Protein AF-A0A3D0C690-F1 (afdb_monomer_lite)

Sequence (344 aa):
MITSDTLILKLSLQSKLLAKSLNLPESFGNDLLATAIYQHFDFNELCESVSEFEYALSFESLSEFQKLKYLLICEIEDQKLIEDLHIEIEYMASRLDSKTVINISKLDLISNLFKLFGLENESRYIIDAEDIKLKWQPYFESLQNYQAVLITDLLINEIPFRLIATKVSFDEYSVNNLMHSLNTNLAQTNDSSAKTNEEKIKIDEHIKWLADSFDCLSNFESDTPDRHPVFYKINNQNHLVYGFPLSPHMSVSDNCKNINIQIIDTEEKQVFILNLGNERLVLEFIFLNKIGDGEKSYSPQNQWIKDTLLSRSDACQFNIVFNNAYYLIIIRPFSHIDFLKNTL

Structure (mmCIF, N/CA/C/O backbone):
data_AF-A0A3D0C690-F1
#
_entry.id   AF-A0A3D0C690-F1
#
loop_
_atom_site.group_PDB
_atom_site.id
_atom_site.type_symbol
_atom_site.label_atom_id
_atom_site.label_alt_id
_atom_site.label_comp_id
_atom_site.label_asym_id
_atom_site.label_entity_id
_atom_site.label_seq_id
_atom_site.pdbx_PDB_ins_code
_atom_site.Cartn_x
_atom_site.Cartn_y
_atom_site.Cartn_z
_atom_site.occupancy
_atom_site.B_iso_or_equiv
_atom_site.auth_seq_id
_atom_site.auth_comp_id
_atom_site.auth_asym_id
_atom_site.auth_atom_id
_atom_site.pdbx_PDB_model_num
ATOM 1 N N . MET A 1 1 ? -1.045 -6.423 -35.326 1.00 64.75 1 MET A N 1
ATOM 2 C CA . MET A 1 1 ? 0.340 -6.924 -35.402 1.00 64.75 1 MET A CA 1
ATOM 3 C C . MET A 1 1 ? 1.218 -5.766 -34.984 1.00 64.75 1 MET A C 1
ATOM 5 O O . MET A 1 1 ? 1.036 -4.689 -35.538 1.00 64.75 1 MET A O 1
ATOM 9 N N . ILE A 1 2 ? 2.025 -5.944 -33.943 1.00 78.06 2 ILE A N 1
ATOM 10 C CA . ILE A 1 2 ? 2.917 -4.899 -33.428 1.00 78.06 2 ILE A CA 1
ATOM 11 C C . ILE A 1 2 ? 4.106 -4.815 -34.388 1.00 78.06 2 ILE A C 1
ATOM 13 O O . ILE A 1 2 ? 4.688 -5.856 -34.679 1.00 78.06 2 ILE A O 1
ATOM 17 N N . THR A 1 3 ? 4.427 -3.624 -34.897 1.00 85.88 3 THR A N 1
ATOM 18 C CA . THR A 1 3 ? 5.562 -3.425 -35.813 1.00 85.88 3 THR A CA 1
ATOM 19 C C . THR A 1 3 ? 6.770 -2.833 -35.091 1.00 85.88 3 THR A C 1
ATOM 21 O O . THR A 1 3 ? 6.617 -2.127 -34.089 1.00 85.88 3 THR A O 1
ATOM 24 N N . SER A 1 4 ? 7.971 -3.061 -35.622 1.00 85.81 4 SER A N 1
ATOM 25 C CA . SER A 1 4 ? 9.214 -2.419 -35.169 1.00 85.81 4 SER A CA 1
ATOM 26 C C . SER A 1 4 ? 9.090 -0.899 -35.124 1.00 85.81 4 SER A C 1
ATOM 28 O O . SER A 1 4 ? 9.447 -0.303 -34.114 1.00 85.81 4 SER A O 1
ATOM 30 N N . ASP A 1 5 ? 8.494 -0.271 -36.142 1.00 89.44 5 ASP A N 1
ATOM 31 C CA . ASP A 1 5 ? 8.261 1.181 -36.162 1.00 89.44 5 ASP A CA 1
ATOM 32 C C . ASP A 1 5 ? 7.442 1.660 -34.949 1.00 89.44 5 ASP A C 1
ATOM 34 O O . ASP A 1 5 ? 7.755 2.685 -34.335 1.00 89.44 5 ASP A O 1
ATOM 38 N N . THR A 1 6 ? 6.400 0.912 -34.566 1.00 90.44 6 THR A N 1
ATOM 39 C CA . THR A 1 6 ? 5.590 1.220 -33.379 1.00 90.44 6 THR A CA 1
ATOM 40 C C . THR A 1 6 ? 6.400 1.058 -32.092 1.00 90.44 6 THR A C 1
ATOM 42 O O . THR A 1 6 ? 6.333 1.921 -31.214 1.00 90.44 6 THR A O 1
ATOM 45 N N . LEU A 1 7 ? 7.204 -0.001 -31.983 1.00 91.12 7 LEU A N 1
ATOM 46 C CA . LEU A 1 7 ? 8.050 -0.248 -30.812 1.00 91.12 7 LEU A CA 1
ATOM 47 C C . LEU A 1 7 ? 9.184 0.783 -30.674 1.00 91.12 7 LEU A C 1
ATOM 49 O O . LEU A 1 7 ? 9.461 1.247 -29.569 1.00 91.12 7 LEU A O 1
ATOM 53 N N . ILE A 1 8 ? 9.790 1.212 -31.782 1.00 93.38 8 ILE A N 1
ATOM 54 C CA . ILE A 1 8 ? 10.805 2.276 -31.810 1.00 93.38 8 ILE A CA 1
ATOM 55 C C . ILE A 1 8 ? 10.184 3.620 -31.406 1.00 93.38 8 ILE A C 1
ATOM 57 O O . ILE A 1 8 ? 10.772 4.373 -30.624 1.00 93.38 8 ILE A O 1
ATOM 61 N N . LEU A 1 9 ? 8.967 3.923 -31.873 1.00 93.69 9 LEU A N 1
ATOM 62 C CA . LEU A 1 9 ? 8.242 5.110 -31.419 1.00 93.69 9 LEU A CA 1
ATOM 63 C C . LEU A 1 9 ? 7.993 5.061 -29.905 1.00 93.69 9 LEU A C 1
ATOM 65 O O . LEU A 1 9 ? 8.218 6.058 -29.216 1.00 93.69 9 LEU A O 1
ATOM 69 N N . LYS A 1 10 ? 7.580 3.903 -29.376 1.00 94.56 10 LYS A N 1
ATOM 70 C CA . LYS A 1 10 ? 7.388 3.694 -27.936 1.00 94.56 10 LYS A CA 1
ATOM 71 C C . LYS A 1 10 ? 8.679 3.929 -27.151 1.00 94.56 10 LYS A C 1
ATOM 73 O O . LYS A 1 10 ? 8.645 4.671 -26.173 1.00 94.56 10 LYS A O 1
ATOM 78 N N . LEU A 1 11 ? 9.818 3.411 -27.616 1.00 95.00 11 LEU A N 1
ATOM 79 C CA . LEU A 1 11 ? 11.133 3.696 -27.029 1.00 95.00 11 LEU A CA 1
ATOM 80 C C . LEU A 1 11 ? 11.451 5.195 -27.002 1.00 95.00 11 LEU A C 1
ATOM 82 O O . LEU A 1 11 ? 11.895 5.719 -25.981 1.00 95.00 11 LEU A O 1
ATOM 86 N N . SER A 1 12 ? 11.184 5.914 -28.096 1.00 94.69 12 SER A N 1
ATOM 87 C CA . SER A 1 12 ? 11.397 7.366 -28.151 1.00 94.69 12 SER A CA 1
ATOM 88 C C . SER A 1 12 ? 10.528 8.122 -27.138 1.00 94.69 12 SER A C 1
ATOM 90 O O . SER A 1 12 ? 10.994 9.066 -26.496 1.00 94.69 12 SER A O 1
ATOM 92 N N . LEU A 1 13 ? 9.273 7.702 -26.953 1.00 95.06 13 LEU A N 1
ATOM 93 C CA . LEU A 1 13 ? 8.366 8.293 -25.966 1.00 95.06 13 LEU A CA 1
ATOM 94 C C . LEU A 1 13 ? 8.794 7.969 -24.529 1.00 95.06 13 LEU A C 1
ATOM 96 O O . LEU A 1 13 ? 8.820 8.871 -23.691 1.00 95.06 13 LEU A O 1
ATOM 100 N N . GLN A 1 14 ? 9.187 6.721 -24.258 1.00 95.75 14 GLN A N 1
ATOM 101 C CA . GLN A 1 14 ? 9.733 6.305 -22.964 1.00 95.75 14 GLN A CA 1
ATOM 102 C C . GLN A 1 14 ? 10.993 7.094 -22.608 1.00 95.75 14 GLN A C 1
ATOM 104 O O . GLN A 1 14 ? 11.113 7.572 -21.485 1.00 95.75 14 GLN A O 1
ATOM 109 N N . SER A 1 15 ? 11.899 7.301 -23.564 1.00 95.44 15 SER A N 1
ATOM 110 C CA . SER A 1 15 ? 13.119 8.089 -23.358 1.00 95.44 15 SER A CA 1
ATOM 111 C C . SER A 1 15 ? 12.799 9.523 -22.924 1.00 95.44 15 SER A C 1
ATOM 113 O O . SER A 1 15 ? 13.317 10.008 -21.914 1.00 95.44 15 SER A O 1
ATOM 115 N N . LYS A 1 16 ? 11.880 10.191 -23.636 1.00 95.12 16 LYS A N 1
ATOM 116 C CA . LYS A 1 16 ? 11.448 11.558 -23.301 1.00 95.12 16 LYS A CA 1
ATOM 117 C C . LYS A 1 16 ? 10.797 11.633 -21.924 1.00 95.12 16 LYS A C 1
ATOM 119 O O . LYS A 1 16 ? 11.071 12.561 -21.164 1.00 95.12 16 LYS A O 1
ATOM 124 N N . LEU A 1 17 ? 9.938 10.665 -21.605 1.00 93.94 17 LEU A N 1
ATOM 125 C CA . LEU A 1 17 ? 9.272 10.598 -20.309 1.00 93.94 17 LEU A CA 1
ATOM 126 C C . LEU A 1 17 ? 10.280 10.351 -19.179 1.00 93.94 17 LEU A C 1
ATOM 128 O O . LEU A 1 17 ? 10.226 11.053 -18.176 1.00 93.94 17 LEU A O 1
ATOM 132 N N . LEU A 1 18 ? 11.243 9.446 -19.372 1.00 94.25 18 LEU A N 1
ATOM 133 C CA . LEU A 1 18 ? 12.303 9.148 -18.406 1.00 94.25 18 LEU A CA 1
ATOM 134 C C . LEU A 1 18 ? 13.153 10.387 -18.110 1.00 94.25 18 LEU A C 1
ATOM 136 O O . LEU A 1 18 ? 13.333 10.736 -16.946 1.00 94.25 18 LEU A O 1
ATOM 140 N N . ALA A 1 19 ? 13.629 11.086 -19.144 1.00 93.00 19 ALA A N 1
ATOM 141 C CA . ALA A 1 19 ? 14.396 12.318 -18.961 1.00 93.00 19 ALA A CA 1
ATOM 142 C C . ALA A 1 19 ? 13.599 13.359 -18.165 1.00 93.00 19 ALA A C 1
ATOM 144 O O . ALA A 1 19 ? 14.115 13.945 -17.216 1.00 93.00 19 ALA A O 1
ATOM 145 N N . LYS A 1 20 ? 12.315 13.538 -18.498 1.00 92.12 20 LYS A N 1
ATOM 146 C CA . LYS A 1 20 ? 11.428 14.465 -17.791 1.00 92.12 20 LYS A CA 1
ATOM 147 C C . LYS A 1 20 ? 11.210 14.069 -16.327 1.00 92.12 20 LYS A C 1
ATOM 149 O O . LYS A 1 20 ? 11.321 14.933 -15.463 1.00 92.12 20 LYS A O 1
ATOM 154 N N . SER A 1 21 ? 10.918 12.799 -16.048 1.00 90.00 21 SER A N 1
ATOM 155 C CA . SER A 1 21 ? 10.710 12.279 -14.688 1.00 90.00 21 SER A CA 1
ATOM 156 C C . SER A 1 21 ? 11.951 12.421 -13.810 1.00 90.00 21 SER A C 1
ATOM 158 O O . SER A 1 21 ? 11.835 12.676 -12.618 1.00 90.00 21 SER A O 1
ATOM 160 N N . LEU A 1 22 ? 13.139 12.311 -14.405 1.00 90.38 22 LEU A N 1
ATOM 161 C CA . LEU A 1 22 ? 14.417 12.498 -13.719 1.00 90.38 22 LEU A CA 1
ATOM 162 C C . LEU A 1 22 ? 14.886 13.960 -13.679 1.00 90.38 22 LEU A C 1
ATOM 164 O O . LEU A 1 22 ? 15.966 14.238 -13.162 1.00 90.38 22 LEU A O 1
ATOM 168 N N . ASN A 1 23 ? 14.101 14.894 -14.227 1.00 89.19 23 ASN A N 1
ATOM 169 C CA . ASN A 1 23 ? 14.456 16.307 -14.366 1.00 89.19 23 ASN A CA 1
ATOM 170 C C . ASN A 1 23 ? 15.793 16.532 -15.111 1.00 89.19 23 ASN A C 1
ATOM 172 O O . ASN A 1 23 ? 16.616 17.368 -14.732 1.00 89.19 23 ASN A O 1
ATOM 176 N N . LEU A 1 24 ? 16.010 15.769 -16.184 1.00 90.00 24 LEU A N 1
ATOM 177 C CA . LEU A 1 24 ? 17.188 15.827 -17.048 1.00 90.00 24 LEU A CA 1
ATOM 178 C C . LEU A 1 24 ? 16.834 16.373 -18.441 1.00 90.00 24 LEU A C 1
ATOM 180 O O . LEU A 1 24 ? 15.691 16.249 -18.890 1.00 90.00 24 LEU A O 1
ATOM 184 N N . PRO A 1 25 ? 17.807 16.940 -19.179 1.00 89.50 25 PRO A N 1
ATOM 185 C CA . PRO A 1 25 ? 17.619 17.256 -20.593 1.00 89.50 25 PRO A CA 1
ATOM 186 C C . PRO A 1 25 ? 17.250 16.006 -21.407 1.00 89.50 25 PRO A C 1
ATOM 188 O O . PRO A 1 25 ? 17.793 14.929 -21.162 1.00 89.50 25 PRO A O 1
ATOM 191 N N . GLU A 1 26 ? 16.395 16.156 -22.427 1.00 85.12 26 GLU A N 1
ATOM 192 C CA . GLU A 1 26 ? 15.904 15.033 -23.253 1.00 85.12 26 GLU A CA 1
ATOM 193 C C . GLU A 1 26 ? 17.031 14.164 -23.838 1.00 85.12 26 GLU A C 1
ATOM 195 O O . GLU A 1 26 ? 16.868 12.956 -23.987 1.00 85.12 26 GLU A O 1
ATOM 200 N N . SER A 1 27 ? 18.203 14.751 -24.105 1.00 83.19 27 SER A N 1
ATOM 201 C CA . SER A 1 27 ? 19.377 14.038 -24.622 1.00 83.19 27 SER A CA 1
ATOM 202 C C . SER A 1 27 ? 19.878 12.911 -23.712 1.00 83.19 27 SER A C 1
ATOM 204 O O . SER A 1 27 ? 20.503 11.980 -24.208 1.00 83.19 27 SER A O 1
ATOM 206 N N . PHE A 1 28 ? 19.619 12.979 -22.402 1.00 89.62 28 PHE A N 1
ATOM 207 C CA . PHE A 1 28 ? 20.015 11.939 -21.447 1.00 89.62 28 PHE A CA 1
ATOM 208 C C . PHE A 1 28 ? 19.059 10.739 -21.447 1.00 89.62 28 PHE A C 1
ATOM 210 O O . PHE A 1 28 ? 19.468 9.639 -21.084 1.00 89.62 28 PHE A O 1
ATOM 217 N N . GLY A 1 29 ? 17.803 10.924 -21.871 1.00 92.19 29 GLY A N 1
ATOM 218 C CA . GLY A 1 29 ? 16.780 9.875 -21.826 1.00 92.19 29 GLY A CA 1
ATOM 219 C C . GLY A 1 29 ? 17.150 8.647 -22.653 1.00 92.19 29 GLY A C 1
ATOM 220 O O . GLY A 1 29 ? 16.991 7.526 -22.182 1.00 92.19 29 GLY A O 1
ATOM 221 N N . ASN A 1 30 ? 17.714 8.854 -23.848 1.00 94.06 30 ASN A N 1
ATOM 222 C CA . ASN A 1 30 ? 18.103 7.771 -24.753 1.00 94.06 30 ASN A CA 1
ATOM 223 C C . ASN A 1 30 ? 19.180 6.867 -24.135 1.00 94.06 30 ASN A C 1
ATOM 225 O O . ASN A 1 30 ? 19.036 5.646 -24.152 1.00 94.06 30 ASN A O 1
ATOM 229 N N . ASP A 1 31 ? 20.233 7.467 -23.575 1.00 92.44 31 ASP A N 1
ATOM 230 C CA . ASP A 1 31 ? 21.358 6.739 -22.973 1.00 92.44 31 ASP A CA 1
ATOM 231 C C . ASP A 1 31 ? 20.928 5.961 -21.722 1.00 92.44 31 ASP A C 1
ATOM 233 O O . ASP A 1 31 ? 21.240 4.779 -21.563 1.00 92.44 31 ASP A O 1
ATOM 237 N N . LEU A 1 32 ? 20.141 6.596 -20.849 1.00 93.88 32 LEU A N 1
ATOM 238 C CA . LEU A 1 32 ? 19.629 5.957 -19.637 1.00 93.88 32 LEU A CA 1
ATOM 239 C C . LEU A 1 32 ? 18.644 4.827 -19.957 1.00 93.88 32 LEU A C 1
ATOM 241 O O . LEU A 1 32 ? 18.722 3.757 -19.353 1.00 93.88 32 LEU A O 1
ATOM 245 N N . LEU A 1 33 ? 17.747 5.030 -20.924 1.00 95.12 33 LEU A N 1
ATOM 246 C CA . LEU A 1 33 ? 16.801 4.006 -21.362 1.00 95.12 33 LEU A CA 1
ATOM 247 C C . LEU A 1 33 ? 17.537 2.793 -21.948 1.00 95.12 33 LEU A C 1
ATOM 249 O O . LEU A 1 33 ? 17.253 1.657 -21.566 1.00 95.12 33 LEU A O 1
ATOM 253 N N . ALA A 1 34 ? 18.511 3.022 -22.831 1.00 94.12 34 ALA A N 1
ATOM 254 C CA . ALA A 1 34 ? 19.291 1.946 -23.428 1.00 94.12 34 ALA A CA 1
ATOM 255 C C . ALA A 1 34 ? 20.102 1.190 -22.378 1.00 94.12 34 ALA A C 1
ATOM 257 O O . ALA A 1 34 ? 19.928 -0.015 -22.234 1.00 94.12 34 ALA A O 1
ATOM 258 N N . THR A 1 35 ? 20.920 1.884 -21.591 1.00 92.88 35 THR A N 1
ATOM 259 C CA . THR A 1 35 ? 21.902 1.224 -20.720 1.00 92.88 35 THR A CA 1
ATOM 260 C C . THR A 1 35 ? 21.310 0.701 -19.412 1.00 92.88 35 THR A C 1
ATOM 262 O O . THR A 1 35 ? 21.709 -0.363 -18.941 1.00 92.88 35 THR A O 1
ATOM 265 N N . ALA A 1 36 ? 20.357 1.414 -18.801 1.00 92.56 36 ALA A N 1
ATOM 266 C CA . ALA A 1 36 ? 19.835 1.062 -17.480 1.00 92.56 36 ALA A CA 1
ATOM 267 C C . ALA A 1 36 ? 18.514 0.283 -17.533 1.00 92.56 36 ALA A C 1
ATOM 269 O O . ALA A 1 36 ? 18.273 -0.552 -16.658 1.00 92.56 36 ALA A O 1
ATOM 270 N N . ILE A 1 37 ? 17.670 0.501 -18.545 1.00 94.31 37 ILE A N 1
ATOM 271 C CA . ILE A 1 37 ? 16.374 -0.188 -18.650 1.00 94.31 37 ILE A CA 1
ATOM 272 C C . ILE A 1 37 ? 16.504 -1.427 -19.538 1.00 94.31 37 ILE A C 1
ATOM 274 O O . ILE A 1 37 ? 16.301 -2.542 -19.056 1.00 94.31 37 ILE A O 1
ATOM 278 N N . TYR A 1 38 ? 16.919 -1.252 -20.794 1.00 93.88 38 TYR A N 1
ATOM 279 C CA . TYR A 1 38 ? 17.008 -2.352 -21.761 1.00 93.88 38 TYR A CA 1
ATOM 280 C C . TYR A 1 38 ? 18.383 -3.026 -21.843 1.00 93.88 38 TYR A C 1
ATOM 282 O O . TYR A 1 38 ? 18.505 -4.051 -22.504 1.00 93.88 38 TYR A O 1
ATOM 290 N N . GLN A 1 39 ? 19.396 -2.495 -21.154 1.00 92.56 39 GLN A N 1
ATOM 291 C CA . GLN A 1 39 ? 20.765 -3.027 -21.076 1.00 92.56 39 GLN A CA 1
ATOM 292 C C . GLN A 1 39 ? 21.481 -3.193 -22.431 1.00 92.56 39 GLN A C 1
ATOM 294 O O . GLN A 1 39 ? 22.175 -4.179 -22.653 1.00 92.56 39 GLN A O 1
ATOM 299 N N . HIS A 1 40 ? 21.322 -2.216 -23.322 1.00 92.62 40 HIS A N 1
ATOM 300 C CA . HIS A 1 40 ? 22.083 -2.085 -24.570 1.00 92.62 40 HIS A CA 1
ATOM 301 C C . HIS A 1 40 ? 23.198 -1.042 -24.408 1.00 92.62 40 HIS A C 1
ATOM 303 O O . HIS A 1 40 ? 23.159 -0.230 -23.479 1.00 92.62 40 HIS A O 1
ATOM 309 N N . PHE A 1 41 ? 24.199 -1.064 -25.289 1.00 90.25 41 PHE A N 1
ATOM 310 C CA . PHE A 1 41 ? 25.324 -0.130 -25.269 1.00 90.25 41 PHE A CA 1
ATOM 311 C C . PHE A 1 41 ? 24.868 1.305 -25.531 1.00 90.25 41 PHE A C 1
ATOM 313 O O . PHE A 1 41 ? 25.276 2.218 -24.814 1.00 90.25 41 PHE A O 1
ATOM 320 N N . ASP A 1 42 ? 24.002 1.498 -26.527 1.00 92.62 42 ASP A N 1
ATOM 321 C CA . ASP A 1 42 ? 23.408 2.790 -26.846 1.00 92.62 42 ASP A CA 1
ATOM 322 C C . ASP A 1 42 ? 21.997 2.657 -27.444 1.00 92.62 42 ASP A C 1
ATOM 324 O O . ASP A 1 42 ? 21.457 1.567 -27.649 1.00 92.62 42 ASP A O 1
ATOM 328 N N . PHE A 1 43 ? 21.357 3.802 -27.685 1.00 93.00 43 PHE A N 1
ATOM 329 C CA . PHE A 1 43 ? 19.984 3.852 -28.184 1.00 93.00 43 PHE A CA 1
ATOM 330 C C . PHE A 1 43 ? 19.839 3.409 -29.647 1.00 93.00 43 PHE A C 1
ATOM 332 O O . PHE A 1 43 ? 18.764 2.950 -30.031 1.00 93.00 43 PHE A O 1
ATOM 339 N N . ASN A 1 44 ? 20.885 3.535 -30.466 1.00 93.31 44 ASN A N 1
ATOM 340 C CA . ASN A 1 44 ? 20.830 3.090 -31.856 1.00 93.31 44 ASN A CA 1
ATOM 341 C C . ASN A 1 44 ? 20.867 1.561 -31.912 1.00 93.31 44 ASN A C 1
ATOM 343 O O . ASN A 1 44 ? 20.007 0.971 -32.560 1.00 93.31 44 ASN A O 1
ATOM 347 N N . GLU A 1 45 ? 21.774 0.931 -31.157 1.00 92.88 45 GLU A N 1
ATOM 348 C CA . GLU A 1 45 ? 21.839 -0.532 -31.015 1.00 92.88 45 GLU A CA 1
ATOM 349 C C . GLU A 1 45 ? 20.519 -1.097 -30.470 1.00 92.88 45 GLU A C 1
ATOM 351 O O . GLU A 1 45 ? 20.014 -2.114 -30.950 1.00 92.88 45 GLU A O 1
ATOM 356 N N . LEU A 1 46 ? 19.907 -0.407 -29.503 1.00 92.81 46 LEU A N 1
ATOM 357 C CA . LEU A 1 46 ? 18.584 -0.767 -29.000 1.00 92.81 46 LEU A CA 1
ATOM 358 C C . LEU A 1 46 ? 17.518 -0.765 -30.112 1.00 92.81 46 LEU A C 1
ATOM 360 O O . LEU A 1 46 ? 16.705 -1.685 -30.188 1.00 92.81 46 LEU A O 1
ATOM 364 N N . CYS A 1 47 ? 17.510 0.248 -30.983 1.00 92.38 47 CYS A N 1
ATOM 365 C CA . CYS A 1 47 ? 16.552 0.332 -32.091 1.00 92.38 47 CYS A CA 1
ATOM 366 C C . CYS A 1 47 ? 16.795 -0.745 -33.163 1.00 92.38 47 CYS A C 1
ATOM 368 O O . CYS A 1 47 ? 15.837 -1.305 -33.703 1.00 92.38 47 CYS A O 1
ATOM 370 N N . GLU A 1 48 ? 18.057 -1.067 -33.452 1.00 90.06 48 GLU A N 1
ATOM 371 C CA . GLU A 1 48 ? 18.424 -2.180 -34.337 1.00 90.06 48 GLU A CA 1
ATOM 372 C C . GLU A 1 48 ? 17.918 -3.512 -33.762 1.00 90.06 48 GLU A C 1
ATOM 374 O O . GLU A 1 48 ? 17.218 -4.259 -34.448 1.00 90.06 48 GLU A O 1
ATOM 379 N N . SER A 1 49 ? 18.134 -3.737 -32.464 1.00 89.06 49 SER A N 1
ATOM 380 C CA . SER A 1 49 ? 17.693 -4.947 -31.758 1.00 89.06 49 SER A CA 1
ATOM 381 C C . SER A 1 49 ? 16.169 -5.104 -31.735 1.00 89.06 49 SER A C 1
ATOM 383 O O . SER A 1 49 ? 15.660 -6.219 -31.804 1.00 89.06 49 SER A O 1
ATOM 385 N N . VAL A 1 50 ? 15.403 -4.006 -31.700 1.00 88.94 50 VAL A N 1
ATOM 386 C CA . VAL A 1 50 ? 13.933 -4.050 -31.840 1.00 88.94 50 VAL A CA 1
ATOM 387 C C . VAL A 1 50 ? 13.500 -4.536 -33.224 1.00 88.94 50 VAL A C 1
ATOM 389 O O . VAL A 1 50 ? 12.502 -5.249 -33.345 1.00 88.94 50 VAL A O 1
ATOM 392 N N . SER A 1 51 ? 14.248 -4.177 -34.265 1.00 83.38 51 SER A N 1
ATOM 393 C CA . SER A 1 51 ? 13.959 -4.623 -35.631 1.00 83.38 51 SER A CA 1
ATOM 394 C C . SER A 1 51 ? 14.180 -6.134 -35.775 1.00 83.38 51 SER A C 1
ATOM 396 O O . SER A 1 51 ? 13.383 -6.828 -36.405 1.00 83.38 51 SER A O 1
ATOM 398 N N . GLU A 1 52 ? 15.215 -6.669 -35.122 1.00 81.31 52 GLU A N 1
ATOM 399 C CA . GLU A 1 52 ? 15.472 -8.113 -35.039 1.00 81.31 52 GLU A CA 1
ATOM 400 C C . GLU A 1 52 ? 14.460 -8.839 -34.136 1.00 81.31 52 GLU A C 1
ATOM 402 O O . GLU A 1 52 ? 14.038 -9.959 -34.433 1.00 81.31 52 GLU A O 1
ATOM 407 N N . PHE A 1 53 ? 14.009 -8.183 -33.065 1.00 80.62 53 PHE A N 1
ATOM 408 C CA . PHE A 1 53 ? 13.012 -8.713 -32.138 1.00 80.62 53 PHE A CA 1
ATOM 409 C C . PHE A 1 53 ? 11.648 -8.947 -32.794 1.00 80.62 53 PHE A C 1
ATOM 411 O O . PHE A 1 53 ? 11.034 -9.986 -32.554 1.00 80.62 53 PHE A O 1
ATOM 418 N N . GLU A 1 54 ? 11.176 -8.032 -33.651 1.00 73.75 54 GLU A N 1
ATOM 419 C CA . GLU A 1 54 ? 9.946 -8.248 -34.432 1.00 73.75 54 GLU A CA 1
ATOM 420 C C . GLU A 1 54 ? 10.051 -9.523 -35.281 1.00 73.75 54 GLU A C 1
ATOM 422 O O . GLU A 1 54 ? 9.116 -10.327 -35.329 1.00 73.75 54 GLU A O 1
ATOM 427 N N . TYR A 1 55 ? 11.210 -9.743 -35.905 1.00 67.62 55 TYR A N 1
ATOM 428 C CA . TYR A 1 55 ? 11.460 -10.951 -36.680 1.00 67.62 55 TYR A CA 1
ATOM 429 C C . TYR A 1 55 ? 11.446 -12.199 -35.782 1.00 67.62 55 TYR A C 1
ATOM 431 O O . TYR A 1 55 ? 10.767 -13.172 -36.101 1.00 67.62 55 TYR A O 1
ATOM 439 N N . ALA A 1 56 ? 12.112 -12.168 -34.624 1.00 66.94 56 ALA A N 1
ATOM 440 C CA . ALA A 1 56 ? 12.176 -13.295 -33.688 1.00 66.94 56 ALA A CA 1
ATOM 441 C C . ALA A 1 56 ? 10.828 -13.643 -33.024 1.00 66.94 56 ALA A C 1
ATOM 443 O O . ALA A 1 56 ? 10.546 -14.821 -32.789 1.00 66.94 56 ALA A O 1
ATOM 444 N N . LEU A 1 57 ? 9.960 -12.652 -32.775 1.00 66.75 57 LEU A N 1
ATOM 445 C CA . LEU A 1 57 ? 8.590 -12.854 -32.276 1.00 66.75 57 LEU A CA 1
ATOM 446 C C . LEU A 1 57 ? 7.777 -13.792 -33.176 1.00 66.75 57 LEU A C 1
ATOM 448 O O . LEU A 1 57 ? 6.925 -14.531 -32.686 1.00 66.75 57 LEU A O 1
ATOM 452 N N . SER A 1 58 ? 8.065 -13.807 -34.480 1.00 62.62 58 SER A N 1
ATOM 453 C CA . SER A 1 58 ? 7.398 -14.698 -35.433 1.00 62.62 58 SER A CA 1
ATOM 454 C C . SER A 1 58 ? 7.838 -16.172 -35.343 1.00 62.62 58 SER A C 1
ATOM 456 O O . SER A 1 58 ? 7.191 -17.029 -35.944 1.00 62.62 58 SER A O 1
ATOM 458 N N . PHE A 1 59 ? 8.884 -16.482 -34.560 1.00 57.81 59 PHE A N 1
ATOM 459 C CA . PHE A 1 59 ? 9.482 -17.820 -34.425 1.00 57.81 59 PHE A CA 1
ATOM 460 C C . PHE A 1 59 ? 9.565 -18.344 -32.976 1.00 57.81 59 PHE A C 1
ATOM 462 O O . PHE A 1 59 ? 10.229 -19.350 -32.737 1.00 57.81 59 PHE A O 1
ATOM 469 N N . GLU A 1 60 ? 8.918 -17.684 -32.006 1.00 60.22 60 GLU A N 1
ATOM 470 C CA . GLU A 1 60 ? 8.903 -18.066 -30.575 1.00 60.22 60 GLU A CA 1
ATOM 471 C C . GLU A 1 60 ? 10.300 -18.183 -29.904 1.00 60.22 60 GLU A C 1
ATOM 473 O O . GLU A 1 60 ? 10.440 -18.784 -28.838 1.00 60.22 60 GLU A O 1
ATOM 478 N N . SER A 1 61 ? 11.352 -17.568 -30.464 1.00 56.16 61 SER A N 1
ATOM 479 C CA . SER A 1 61 ? 12.718 -17.593 -29.906 1.00 56.16 61 SER A CA 1
ATOM 480 C C . SER A 1 61 ? 13.041 -16.325 -29.097 1.00 56.16 61 SER A C 1
ATOM 482 O O . SER A 1 61 ? 13.852 -15.492 -29.496 1.00 56.16 61 SER A O 1
ATOM 484 N N . LEU A 1 62 ? 12.386 -16.148 -27.946 1.00 58.38 62 LEU A N 1
ATOM 485 C CA . LEU A 1 62 ? 12.474 -14.910 -27.146 1.00 58.38 62 LEU A CA 1
ATOM 486 C C . LEU A 1 62 ? 13.605 -14.887 -26.103 1.00 58.38 62 LEU A C 1
ATOM 488 O O . LEU A 1 62 ? 13.826 -13.862 -25.459 1.00 58.38 62 LEU A O 1
ATOM 492 N N . SER A 1 63 ? 14.324 -15.997 -25.908 1.00 58.00 63 SER A N 1
ATOM 493 C CA . SER A 1 63 ? 15.301 -16.134 -24.816 1.00 58.00 63 SER A CA 1
ATOM 494 C C . SER A 1 63 ? 16.509 -15.199 -24.920 1.00 58.00 63 SER A C 1
ATOM 496 O O . SER A 1 63 ? 17.140 -14.940 -23.897 1.00 58.00 63 SER A O 1
ATOM 498 N N . GLU A 1 64 ? 16.826 -14.705 -26.120 1.00 51.69 64 GLU A N 1
ATOM 499 C CA . GLU A 1 64 ? 17.969 -13.815 -26.386 1.00 51.69 64 GLU A CA 1
ATOM 500 C C . GLU A 1 64 ? 17.625 -12.324 -26.201 1.00 51.69 64 GLU A C 1
ATOM 502 O O . GLU A 1 64 ? 18.508 -11.520 -25.923 1.00 51.69 64 GLU A O 1
ATOM 507 N N . PHE A 1 65 ? 16.338 -11.952 -26.211 1.00 63.69 65 PHE A N 1
ATOM 508 C CA . PHE A 1 65 ? 15.869 -10.560 -26.120 1.00 63.69 65 PHE A CA 1
ATOM 509 C C . PHE A 1 65 ? 15.214 -10.250 -24.765 1.00 63.69 65 PHE A C 1
ATOM 511 O O . PHE A 1 65 ? 14.162 -9.609 -24.675 1.00 63.69 65 PHE A O 1
ATOM 518 N N . GLN A 1 66 ? 15.833 -10.733 -23.682 1.00 73.88 66 GLN A N 1
ATOM 519 C CA . GLN A 1 66 ? 15.203 -10.851 -22.359 1.00 73.88 66 GLN A CA 1
ATOM 520 C C . GLN A 1 66 ? 14.639 -9.551 -21.782 1.00 73.88 66 GLN A C 1
ATOM 522 O O . GLN A 1 66 ? 13.735 -9.622 -20.956 1.00 73.88 66 GLN A O 1
ATOM 527 N N . LYS A 1 67 ? 15.166 -8.383 -22.167 1.00 87.31 67 LYS A N 1
ATOM 528 C CA . LYS A 1 67 ? 14.673 -7.082 -21.687 1.00 87.31 67 LYS A CA 1
ATOM 529 C C . LYS A 1 67 ? 13.740 -6.386 -22.677 1.00 87.31 67 LYS A C 1
ATOM 531 O O . LYS A 1 67 ? 12.863 -5.646 -22.242 1.00 87.31 67 LYS A O 1
ATOM 536 N N . LEU A 1 68 ? 13.840 -6.672 -23.980 1.00 89.12 68 LEU A N 1
ATOM 537 C CA . LEU A 1 68 ? 12.923 -6.111 -24.984 1.00 89.12 68 LEU A CA 1
ATOM 538 C C . LEU A 1 68 ? 11.488 -6.604 -24.799 1.00 89.12 68 LEU A C 1
ATOM 540 O O . LEU A 1 68 ? 10.560 -5.888 -25.157 1.00 89.12 68 LEU A O 1
ATOM 544 N N . LYS A 1 69 ? 11.284 -7.770 -24.169 1.00 88.00 69 LYS A N 1
ATOM 545 C CA . LYS A 1 69 ? 9.944 -8.274 -23.831 1.00 88.00 69 LYS A CA 1
ATOM 546 C C . LYS A 1 69 ? 9.082 -7.250 -23.081 1.00 88.00 69 LYS A C 1
ATOM 548 O O . LYS A 1 69 ? 7.879 -7.217 -23.303 1.00 88.00 69 LYS A O 1
ATOM 553 N N . TYR A 1 70 ? 9.667 -6.365 -22.265 1.00 91.81 70 TYR A N 1
ATOM 554 C CA . TYR A 1 70 ? 8.901 -5.344 -21.538 1.00 91.81 70 TYR A CA 1
ATOM 555 C C . TYR A 1 70 ? 8.304 -4.261 -22.445 1.00 91.81 70 TYR A C 1
ATOM 557 O O . TYR A 1 70 ? 7.342 -3.605 -22.051 1.00 91.81 70 TYR A O 1
ATOM 565 N N . LEU A 1 71 ? 8.788 -4.107 -23.684 1.00 91.62 71 LEU A N 1
ATOM 566 C CA . LEU A 1 71 ? 8.128 -3.251 -24.676 1.00 91.62 71 LEU A CA 1
ATOM 567 C C . LEU A 1 71 ? 6.725 -3.741 -25.034 1.00 91.62 71 LEU A C 1
ATOM 569 O O . LEU A 1 71 ? 5.907 -2.940 -25.483 1.00 91.62 71 LEU A O 1
ATOM 573 N N . LEU A 1 72 ? 6.438 -5.026 -24.823 1.00 88.88 72 LEU A N 1
ATOM 574 C CA . LEU A 1 72 ? 5.136 -5.623 -25.102 1.00 88.88 72 LEU A CA 1
ATOM 575 C C . LEU A 1 72 ? 4.101 -5.335 -24.005 1.00 88.88 72 LEU A C 1
ATOM 577 O O . LEU A 1 72 ? 2.915 -5.567 -24.223 1.00 88.88 72 LEU A O 1
ATOM 581 N N . ILE A 1 73 ? 4.507 -4.792 -22.852 1.00 90.50 73 ILE A N 1
ATOM 582 C CA . ILE A 1 73 ? 3.566 -4.374 -21.802 1.00 90.50 73 ILE A CA 1
ATOM 583 C C . ILE A 1 73 ? 2.625 -3.308 -22.368 1.00 90.50 73 ILE A C 1
ATOM 585 O O . ILE A 1 73 ? 3.076 -2.381 -23.041 1.00 90.50 73 ILE A O 1
ATOM 589 N N . CYS A 1 74 ? 1.324 -3.459 -22.117 1.00 88.06 74 CYS A N 1
ATOM 590 C CA . CYS A 1 74 ? 0.230 -2.675 -22.712 1.00 88.06 74 CYS A CA 1
ATOM 591 C C . CYS A 1 74 ? 0.015 -2.869 -24.226 1.00 88.06 74 CYS A C 1
ATOM 593 O O . CYS A 1 74 ? -0.920 -2.291 -24.772 1.00 88.06 74 CYS A O 1
ATOM 595 N N . GLU A 1 75 ? 0.817 -3.699 -24.899 1.00 86.81 75 GLU A N 1
ATOM 596 C CA . GLU A 1 75 ? 0.568 -4.118 -26.287 1.00 86.81 75 GLU A CA 1
ATOM 597 C C . GLU A 1 75 ? -0.084 -5.507 -26.359 1.00 86.81 75 GLU A C 1
ATOM 599 O O . GLU A 1 75 ? -0.811 -5.811 -27.307 1.00 86.81 75 GLU A O 1
ATOM 604 N N . ILE A 1 76 ? 0.182 -6.352 -25.356 1.00 85.25 76 ILE A N 1
ATOM 605 C CA . ILE A 1 76 ? -0.409 -7.680 -25.182 1.00 85.25 76 ILE A CA 1
ATOM 606 C C . ILE A 1 76 ? -0.937 -7.848 -23.754 1.00 85.25 76 ILE A C 1
ATOM 608 O O . ILE A 1 76 ? -0.378 -7.308 -22.799 1.00 85.25 76 ILE A O 1
ATOM 612 N N . GLU A 1 77 ? -2.004 -8.629 -23.603 1.00 84.94 77 GLU A N 1
ATOM 613 C CA . GLU A 1 77 ? -2.537 -9.021 -22.297 1.00 84.94 77 GLU A CA 1
ATOM 614 C C . GLU A 1 77 ? -1.727 -10.206 -21.745 1.00 84.94 77 GLU A C 1
ATOM 616 O O . GLU A 1 77 ? -2.060 -11.367 -21.980 1.00 84.94 77 GLU A O 1
ATOM 621 N N . ASP A 1 78 ? -0.633 -9.916 -21.034 1.00 85.31 78 ASP A N 1
ATOM 622 C CA . ASP A 1 78 ? 0.208 -10.930 -20.385 1.00 85.31 78 ASP A CA 1
ATOM 623 C C . ASP A 1 78 ? 0.517 -10.550 -18.930 1.00 85.31 78 ASP A C 1
ATOM 625 O O . ASP A 1 78 ? 1.425 -9.772 -18.637 1.00 85.31 78 ASP A O 1
ATOM 629 N N . GLN A 1 79 ? -0.233 -11.146 -18.000 1.00 86.50 79 GLN A N 1
ATOM 630 C CA . GLN A 1 79 ? -0.046 -10.914 -16.568 1.00 86.50 79 GLN A CA 1
ATOM 631 C C . GLN A 1 79 ? 1.318 -11.405 -16.067 1.00 86.50 79 GLN A C 1
ATOM 633 O O . GLN A 1 79 ? 1.906 -10.781 -15.187 1.00 86.50 79 GLN A O 1
ATOM 638 N N . LYS A 1 80 ? 1.864 -12.486 -16.643 1.00 87.94 80 LYS A N 1
ATOM 639 C CA . LYS A 1 80 ? 3.171 -13.018 -16.225 1.00 87.94 80 LYS A CA 1
ATOM 640 C C . LYS A 1 80 ? 4.296 -12.070 -16.607 1.00 87.94 80 LYS A C 1
ATOM 642 O O . LYS A 1 80 ? 5.293 -11.989 -15.897 1.00 87.94 80 LYS A O 1
ATOM 647 N N . LEU A 1 81 ? 4.147 -11.354 -17.720 1.00 89.44 81 LEU A N 1
ATOM 648 C CA . LEU A 1 81 ? 5.093 -10.318 -18.121 1.00 89.44 81 LEU A CA 1
ATOM 649 C C . LEU A 1 81 ? 5.097 -9.141 -17.132 1.00 89.44 81 LEU A C 1
ATOM 651 O O . LEU A 1 81 ? 6.166 -8.611 -16.835 1.00 89.44 81 LEU A O 1
ATOM 655 N N . ILE A 1 82 ? 3.930 -8.763 -16.601 1.00 90.25 82 ILE A N 1
ATOM 656 C CA . ILE A 1 82 ? 3.810 -7.732 -15.558 1.00 90.25 82 ILE A CA 1
ATOM 657 C C . ILE A 1 82 ? 4.438 -8.227 -14.247 1.00 90.25 82 ILE A C 1
ATOM 659 O O . ILE A 1 82 ? 5.258 -7.524 -13.661 1.00 90.25 82 ILE A O 1
ATOM 663 N N . GLU A 1 83 ? 4.138 -9.457 -13.823 1.00 89.56 83 GLU A N 1
ATOM 664 C CA . GLU A 1 83 ? 4.757 -10.088 -12.644 1.00 89.56 83 GLU A CA 1
ATOM 665 C C . GLU A 1 83 ? 6.289 -10.175 -12.765 1.00 89.56 83 GLU A C 1
ATOM 667 O O . GLU A 1 83 ? 7.018 -9.926 -11.806 1.00 89.56 83 GLU A O 1
ATOM 672 N N . ASP A 1 84 ? 6.804 -10.488 -13.955 1.00 90.19 84 ASP A N 1
ATOM 673 C CA . ASP A 1 84 ? 8.241 -10.499 -14.228 1.00 90.19 84 ASP A CA 1
ATOM 674 C C . ASP A 1 84 ? 8.843 -9.081 -14.213 1.00 90.19 84 ASP A C 1
ATOM 676 O O . ASP A 1 84 ? 9.943 -8.890 -13.688 1.00 90.19 84 ASP A O 1
ATOM 680 N N . LEU A 1 85 ? 8.117 -8.068 -14.709 1.00 92.94 85 LEU A N 1
ATOM 681 C CA . LEU A 1 85 ? 8.543 -6.669 -14.599 1.00 92.94 85 LEU A CA 1
ATOM 682 C C . LEU A 1 85 ? 8.620 -6.218 -13.138 1.00 92.94 85 LEU A C 1
ATOM 684 O O . LEU A 1 85 ? 9.563 -5.518 -12.791 1.00 92.94 85 LEU A O 1
ATOM 688 N N . HIS A 1 86 ? 7.681 -6.620 -12.282 1.00 91.31 86 HIS A N 1
ATOM 689 C CA . HIS A 1 86 ? 7.703 -6.295 -10.850 1.00 91.31 86 HIS A CA 1
ATOM 690 C C . HIS A 1 86 ? 9.019 -6.720 -10.177 1.00 91.31 86 HIS A C 1
ATOM 692 O O . HIS A 1 86 ? 9.576 -5.984 -9.363 1.00 91.31 86 HIS A O 1
ATOM 698 N N . ILE A 1 87 ? 9.577 -7.865 -10.575 1.00 89.69 87 ILE A N 1
ATOM 699 C CA . ILE A 1 87 ? 10.893 -8.316 -10.104 1.00 89.69 87 ILE A CA 1
ATOM 700 C C . ILE A 1 87 ? 12.011 -7.455 -10.713 1.00 89.69 87 ILE A C 1
ATOM 702 O O . ILE A 1 87 ? 12.942 -7.050 -10.017 1.00 89.69 87 ILE A O 1
ATOM 706 N N . GLU A 1 88 ? 11.936 -7.153 -12.010 1.00 93.12 88 GLU A N 1
ATOM 707 C CA . GLU A 1 88 ? 12.981 -6.401 -12.712 1.00 93.12 88 GLU A CA 1
ATOM 708 C C . GLU A 1 88 ? 13.027 -4.902 -12.362 1.00 93.12 88 GLU A C 1
ATOM 710 O O . GLU A 1 88 ? 14.097 -4.292 -12.451 1.00 93.12 88 GLU A O 1
ATOM 715 N N . ILE A 1 89 ? 11.908 -4.303 -11.945 1.00 94.31 89 ILE A N 1
ATOM 716 C CA . ILE A 1 89 ? 11.772 -2.854 -11.739 1.00 94.31 89 ILE A CA 1
ATOM 717 C C . ILE A 1 89 ? 12.754 -2.330 -10.687 1.00 94.31 89 ILE A C 1
ATOM 719 O O . ILE A 1 89 ? 13.334 -1.258 -10.856 1.00 94.31 89 ILE A O 1
ATOM 723 N N . GLU A 1 90 ? 13.010 -3.107 -9.630 1.00 92.06 90 GLU A N 1
ATOM 724 C CA . GLU A 1 90 ? 13.967 -2.738 -8.587 1.00 92.06 90 GLU A CA 1
ATOM 725 C C . GLU A 1 90 ? 15.403 -2.765 -9.116 1.00 92.06 90 GLU A C 1
ATOM 727 O O . GLU A 1 90 ? 16.192 -1.876 -8.798 1.00 92.06 90 GLU A O 1
ATOM 732 N N . TYR A 1 91 ? 15.736 -3.723 -9.986 1.00 93.19 91 TYR A N 1
ATOM 733 C CA . TYR A 1 91 ? 17.045 -3.768 -10.634 1.00 93.19 91 TYR A CA 1
ATOM 734 C C . TYR A 1 91 ? 17.221 -2.625 -11.642 1.00 93.19 91 TYR A C 1
ATOM 736 O O . TYR A 1 91 ? 18.309 -2.049 -11.720 1.00 93.19 91 TYR A O 1
ATOM 744 N N . MET A 1 92 ? 16.170 -2.258 -12.387 1.00 94.50 92 MET A N 1
ATOM 745 C CA . MET A 1 92 ? 16.169 -1.061 -13.243 1.00 94.50 92 MET A CA 1
ATOM 746 C C . MET A 1 92 ? 16.410 0.201 -12.413 1.00 94.50 92 MET A C 1
ATOM 748 O O . MET A 1 92 ? 17.276 1.005 -12.764 1.00 94.50 92 MET A O 1
ATOM 752 N N . ALA A 1 93 ? 15.703 0.339 -11.287 1.00 92.94 93 ALA A N 1
ATOM 753 C CA . ALA A 1 93 ? 15.873 1.452 -10.364 1.00 92.94 93 ALA A CA 1
ATOM 754 C C . ALA A 1 93 ? 17.306 1.510 -9.818 1.00 92.94 93 ALA A C 1
ATOM 756 O O . ALA A 1 93 ? 17.942 2.551 -9.915 1.00 92.94 93 ALA A O 1
ATOM 757 N N . SER A 1 94 ? 17.874 0.394 -9.348 1.00 91.88 94 SER A N 1
ATOM 758 C CA . SER A 1 94 ? 19.262 0.355 -8.861 1.00 91.88 94 SER A CA 1
ATOM 759 C C . SER A 1 94 ? 20.294 0.717 -9.933 1.00 91.88 94 SER A C 1
ATOM 761 O O . SER A 1 94 ? 21.279 1.394 -9.639 1.00 91.88 94 SER A O 1
ATOM 763 N N . ARG A 1 95 ? 20.092 0.295 -11.189 1.00 93.00 95 ARG A N 1
ATOM 764 C CA . ARG A 1 95 ? 20.987 0.673 -12.295 1.00 93.00 95 ARG A CA 1
ATOM 765 C C . ARG A 1 95 ? 20.904 2.162 -12.603 1.00 93.00 95 ARG A C 1
ATOM 767 O O . ARG A 1 95 ? 21.945 2.771 -12.843 1.00 93.00 95 ARG A O 1
ATOM 774 N N . LEU A 1 96 ? 19.706 2.742 -12.581 1.00 92.75 96 LEU A N 1
ATOM 775 C CA . LEU A 1 96 ? 19.513 4.181 -12.747 1.00 92.75 96 LEU A CA 1
ATOM 776 C C . LEU A 1 96 ? 20.132 4.961 -11.583 1.00 92.75 96 LEU A C 1
ATOM 778 O O . LEU A 1 96 ? 20.941 5.845 -11.829 1.00 92.75 96 LEU A O 1
ATOM 782 N N . ASP A 1 97 ? 19.842 4.585 -10.342 1.00 87.81 97 ASP A N 1
ATOM 783 C CA . ASP A 1 97 ? 20.369 5.227 -9.131 1.00 87.81 97 ASP A CA 1
ATOM 784 C C . ASP A 1 97 ? 21.911 5.207 -9.070 1.00 87.81 97 ASP A C 1
ATOM 786 O O . ASP A 1 97 ? 22.558 6.171 -8.669 1.00 87.81 97 ASP A O 1
ATOM 790 N N . SER A 1 98 ? 22.542 4.150 -9.602 1.00 88.00 98 SER A N 1
ATOM 791 C CA . SER A 1 98 ? 24.006 4.080 -9.739 1.00 88.00 98 SER A CA 1
ATOM 792 C C . SER A 1 98 ? 24.602 5.138 -10.683 1.00 88.00 98 SER A C 1
ATOM 794 O O . SER A 1 98 ? 25.813 5.386 -10.665 1.00 88.00 98 SER A O 1
ATOM 796 N N . LYS A 1 99 ? 23.778 5.780 -11.521 1.00 82.38 99 LYS A N 1
ATOM 797 C CA . LYS A 1 99 ? 24.187 6.905 -12.362 1.00 82.38 99 LYS A CA 1
ATOM 798 C C . LYS A 1 99 ? 24.121 8.166 -11.500 1.00 82.38 99 LYS A C 1
ATOM 800 O O . LYS A 1 99 ? 23.047 8.668 -11.195 1.00 82.38 99 LYS A O 1
ATOM 805 N N . THR A 1 100 ? 25.286 8.725 -11.177 1.00 61.44 100 THR A N 1
ATOM 806 C CA . THR A 1 100 ? 25.516 9.848 -10.238 1.00 61.44 100 THR A CA 1
ATOM 807 C C . THR A 1 100 ? 24.744 11.158 -10.491 1.00 61.44 100 THR A C 1
ATOM 809 O O . THR A 1 100 ? 24.980 12.144 -9.800 1.00 61.44 100 THR A O 1
ATOM 812 N N . VAL A 1 101 ? 23.885 11.220 -11.508 1.00 71.94 101 VAL A N 1
ATOM 813 C CA . VAL A 1 101 ? 23.109 12.403 -11.911 1.00 71.94 101 VAL A CA 1
ATOM 814 C C . VAL A 1 101 ? 21.680 12.365 -11.343 1.00 71.94 101 VAL A C 1
ATOM 816 O O . VAL A 1 101 ? 21.000 13.387 -11.326 1.00 71.94 101 VAL A O 1
ATOM 819 N N . ILE A 1 102 ? 21.218 11.210 -10.860 1.00 75.25 102 ILE A N 1
ATOM 820 C CA . ILE A 1 102 ? 19.840 11.017 -10.407 1.00 75.25 102 ILE A CA 1
ATOM 821 C C . ILE A 1 102 ? 19.752 11.288 -8.899 1.00 75.25 102 ILE A C 1
ATOM 823 O O . ILE A 1 102 ? 20.428 10.646 -8.108 1.00 75.25 102 ILE A O 1
ATOM 827 N N . ASN A 1 103 ? 18.933 12.267 -8.506 1.00 79.81 103 ASN A N 1
ATOM 828 C CA . ASN A 1 103 ? 18.663 12.608 -7.105 1.00 79.81 103 ASN A CA 1
ATOM 829 C C . ASN A 1 103 ? 17.150 12.585 -6.861 1.00 79.81 103 ASN A C 1
ATOM 831 O O . ASN A 1 103 ? 16.504 13.630 -6.774 1.00 79.81 103 ASN A O 1
ATOM 835 N N . ILE A 1 104 ? 16.590 11.381 -6.842 1.00 87.50 104 ILE A N 1
ATOM 836 C CA . ILE A 1 104 ? 15.174 11.103 -6.605 1.00 87.50 104 ILE A CA 1
ATOM 837 C C . ILE A 1 104 ? 15.078 9.920 -5.636 1.00 87.50 104 ILE A C 1
ATOM 839 O O . ILE A 1 104 ? 16.005 9.114 -5.559 1.00 87.50 104 ILE A O 1
ATOM 843 N N . SER A 1 105 ? 13.992 9.830 -4.872 1.00 88.56 105 SER A N 1
ATOM 844 C CA . SER A 1 105 ? 13.781 8.720 -3.942 1.00 88.56 105 SER A CA 1
ATOM 845 C C . SER A 1 105 ? 13.657 7.376 -4.681 1.00 88.56 105 SER A C 1
ATOM 847 O O . SER A 1 105 ? 13.312 7.340 -5.869 1.00 88.56 105 SER A O 1
ATOM 849 N N . LYS A 1 106 ? 13.923 6.249 -4.001 1.00 90.19 106 LYS A N 1
ATOM 850 C CA . LYS A 1 106 ? 13.836 4.928 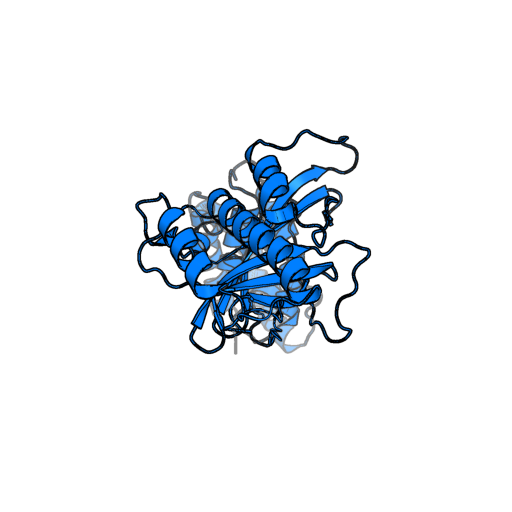-4.648 1.00 90.19 106 LYS A CA 1
ATOM 851 C C . LYS A 1 106 ? 12.386 4.609 -5.016 1.00 90.19 106 LYS A C 1
ATOM 853 O O . LYS A 1 106 ? 12.146 4.013 -6.067 1.00 90.19 106 LYS A O 1
ATOM 858 N N . LEU A 1 107 ? 11.427 5.021 -4.184 1.00 91.81 107 LEU A N 1
ATOM 859 C CA . LEU A 1 107 ? 10.002 4.825 -4.451 1.00 91.81 107 LEU A CA 1
ATOM 860 C C . LEU A 1 107 ? 9.529 5.654 -5.646 1.00 91.81 107 LEU A C 1
ATOM 862 O O . LEU A 1 107 ? 8.893 5.111 -6.547 1.00 91.81 107 LEU A O 1
ATOM 866 N N . ASP A 1 108 ? 9.908 6.927 -5.733 1.00 90.62 108 ASP A N 1
ATOM 867 C CA . ASP A 1 108 ? 9.514 7.766 -6.869 1.00 90.62 108 ASP A CA 1
ATOM 868 C C . ASP A 1 108 ? 10.205 7.321 -8.163 1.00 90.62 108 ASP A C 1
ATOM 870 O O . ASP A 1 108 ? 9.616 7.392 -9.244 1.00 90.62 108 ASP A O 1
ATOM 874 N N . LEU A 1 109 ? 11.437 6.804 -8.083 1.00 92.38 109 LEU A N 1
ATOM 875 C CA . LEU A 1 109 ? 12.108 6.195 -9.231 1.00 92.38 109 LEU A CA 1
ATOM 876 C C . LEU A 1 109 ? 11.327 4.984 -9.754 1.00 92.38 109 LEU A C 1
ATOM 878 O O . LEU A 1 109 ? 11.062 4.900 -10.952 1.00 92.38 109 LEU A O 1
ATOM 882 N N . ILE A 1 110 ? 10.924 4.074 -8.865 1.00 94.00 110 ILE A N 1
ATOM 883 C CA . ILE A 1 110 ? 10.129 2.890 -9.219 1.00 94.00 110 ILE A CA 1
ATOM 884 C C . ILE A 1 110 ? 8.746 3.296 -9.745 1.00 94.00 110 ILE A C 1
ATOM 886 O O . ILE A 1 110 ? 8.319 2.787 -10.781 1.00 94.00 110 ILE A O 1
ATOM 890 N N . SER A 1 111 ? 8.081 4.262 -9.103 1.00 93.38 111 SER A N 1
ATOM 891 C CA . SER A 1 111 ? 6.825 4.851 -9.584 1.00 93.38 111 SER A CA 1
ATOM 892 C C . SER A 1 111 ? 6.968 5.356 -11.020 1.00 93.38 111 SER A C 1
ATOM 894 O O . SER A 1 111 ? 6.182 5.001 -11.902 1.00 93.38 111 SER A O 1
ATOM 896 N N . ASN A 1 112 ? 8.008 6.150 -11.286 1.00 93.06 112 ASN A N 1
ATOM 897 C CA . ASN A 1 112 ? 8.280 6.678 -12.615 1.00 93.06 112 ASN A CA 1
ATOM 898 C C . ASN A 1 112 ? 8.570 5.567 -13.625 1.00 93.06 112 ASN A C 1
ATOM 900 O O . ASN A 1 112 ? 8.060 5.637 -14.740 1.00 93.06 112 ASN A O 1
ATOM 904 N N . LEU A 1 113 ? 9.318 4.529 -13.246 1.00 95.12 113 LEU A N 1
ATOM 905 C CA . LEU A 1 113 ? 9.558 3.375 -14.108 1.00 95.12 113 LEU A CA 1
ATOM 906 C C . LEU A 1 113 ? 8.253 2.659 -14.477 1.00 95.12 113 LEU A C 1
ATOM 908 O O . LEU A 1 113 ? 8.032 2.407 -15.658 1.00 95.12 113 LEU A O 1
ATOM 912 N N . PHE A 1 114 ? 7.345 2.405 -13.530 1.00 95.38 114 PHE A N 1
ATOM 913 C CA . PHE A 1 114 ? 6.031 1.835 -13.851 1.00 95.38 114 PHE A CA 1
ATOM 914 C C . PHE A 1 114 ? 5.229 2.720 -14.821 1.00 95.38 114 PHE A C 1
ATOM 916 O O . PHE A 1 114 ? 4.653 2.205 -15.783 1.00 95.38 114 PHE A O 1
ATOM 923 N N . LYS A 1 115 ? 5.275 4.055 -14.665 1.00 94.06 115 LYS A N 1
ATOM 924 C CA . LYS A 1 115 ? 4.663 4.994 -15.631 1.00 94.06 115 LYS A CA 1
ATOM 925 C C . LYS A 1 115 ? 5.259 4.862 -17.034 1.00 94.06 115 LYS A C 1
ATOM 927 O O . LYS A 1 115 ? 4.514 4.964 -18.005 1.00 94.06 115 LYS A O 1
ATOM 932 N N . LEU A 1 116 ? 6.564 4.594 -17.174 1.00 94.31 116 LEU A N 1
ATOM 933 C CA . LEU A 1 116 ? 7.186 4.360 -18.492 1.00 94.31 116 LEU A CA 1
ATOM 934 C C . LEU A 1 116 ? 6.574 3.163 -19.224 1.00 94.31 116 LEU A C 1
ATOM 936 O O . LEU A 1 116 ? 6.523 3.155 -20.455 1.00 94.31 116 LEU A O 1
ATOM 940 N N . PHE A 1 117 ? 6.117 2.159 -18.480 1.00 94.62 117 PHE A N 1
ATOM 941 C CA . PHE A 1 117 ? 5.466 0.972 -19.029 1.00 94.62 117 PHE A CA 1
ATOM 942 C C . PHE A 1 117 ? 3.938 1.109 -19.117 1.00 94.62 117 PHE A C 1
ATOM 944 O O . PHE A 1 117 ? 3.274 0.180 -19.560 1.00 94.62 117 PHE A O 1
ATOM 951 N N . GLY A 1 118 ? 3.371 2.270 -18.762 1.00 92.56 118 GLY A N 1
ATOM 952 C CA . GLY A 1 118 ? 1.926 2.518 -18.798 1.00 92.56 118 GLY A CA 1
ATOM 953 C C . GLY A 1 118 ? 1.146 1.856 -17.656 1.00 92.56 118 GLY A C 1
ATOM 954 O O . GLY A 1 118 ? -0.075 1.747 -17.738 1.00 92.56 118 GLY A O 1
ATOM 955 N N . LEU A 1 119 ? 1.839 1.423 -16.601 1.00 93.19 119 LEU A N 1
ATOM 956 C CA . LEU A 1 119 ? 1.271 0.746 -15.436 1.00 93.19 119 LEU A CA 1
ATOM 957 C C . LEU A 1 119 ? 0.881 1.776 -14.363 1.00 93.19 119 LEU A C 1
ATOM 959 O O . LEU A 1 119 ? 1.599 2.035 -13.396 1.00 93.19 119 LEU A O 1
ATOM 963 N N . GLU A 1 120 ? -0.245 2.455 -14.600 1.00 90.56 120 GLU A N 1
ATOM 964 C CA . GLU A 1 120 ? -0.709 3.583 -13.779 1.00 90.56 120 GLU A CA 1
ATOM 965 C C . GLU A 1 120 ? -1.033 3.188 -12.332 1.00 90.56 120 GLU A C 1
ATOM 967 O O . GLU A 1 120 ? -0.719 3.951 -11.416 1.00 90.56 120 GLU A O 1
ATOM 972 N N . ASN A 1 121 ? -1.632 2.016 -12.103 1.00 91.62 121 ASN A N 1
ATOM 973 C CA . ASN A 1 121 ? -1.993 1.569 -10.756 1.00 91.62 121 ASN A CA 1
ATOM 974 C C . ASN A 1 121 ? -0.743 1.234 -9.937 1.00 91.62 121 ASN A C 1
ATOM 976 O O . ASN A 1 121 ? -0.580 1.731 -8.821 1.00 91.62 121 ASN A O 1
ATOM 980 N N . GLU A 1 122 ? 0.172 0.475 -10.528 1.00 92.06 122 GLU A N 1
ATOM 981 C CA . GLU A 1 122 ? 1.464 0.084 -9.975 1.00 92.06 122 GLU A CA 1
ATOM 982 C C . GLU A 1 122 ? 2.297 1.324 -9.647 1.00 92.06 122 GLU A C 1
ATOM 984 O O . GLU A 1 122 ? 2.842 1.437 -8.551 1.00 92.06 122 GLU A O 1
ATOM 989 N N . SER A 1 123 ? 2.299 2.325 -10.536 1.00 92.38 123 SER A N 1
ATOM 990 C CA . SER A 1 123 ? 3.003 3.587 -10.288 1.00 92.38 123 SER A CA 1
ATOM 991 C C . SER A 1 123 ? 2.474 4.378 -9.091 1.00 92.38 123 SER A C 1
ATOM 993 O O . SER A 1 123 ? 3.177 5.222 -8.541 1.00 92.38 123 SER A O 1
ATOM 995 N N . ARG A 1 124 ? 1.226 4.135 -8.688 1.00 92.31 124 ARG A N 1
ATOM 996 C CA . ARG A 1 124 ? 0.581 4.772 -7.533 1.00 92.31 124 ARG A CA 1
ATOM 997 C C . ARG A 1 124 ? 0.557 3.856 -6.315 1.00 92.31 124 ARG A C 1
ATOM 999 O O . ARG A 1 124 ? 0.001 4.247 -5.289 1.00 92.31 124 ARG A O 1
ATOM 1006 N N . TYR A 1 125 ? 1.153 2.666 -6.425 1.00 93.56 125 TYR A N 1
ATOM 1007 C CA . TYR A 1 125 ? 1.116 1.614 -5.414 1.00 93.56 125 TYR 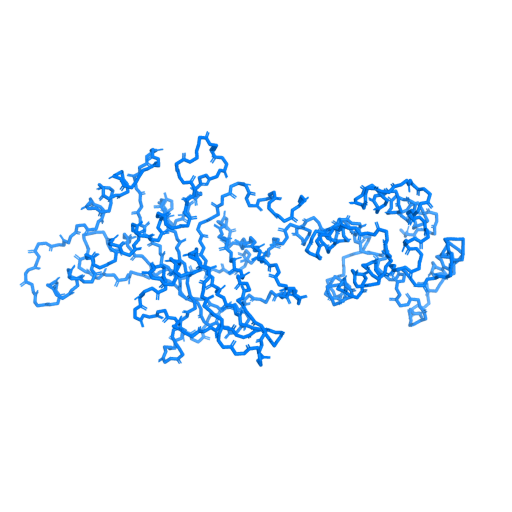A CA 1
ATOM 1008 C C . TYR A 1 125 ? -0.324 1.231 -5.035 1.00 93.56 125 TYR A C 1
ATOM 1010 O O . TYR A 1 125 ? -0.649 0.997 -3.867 1.00 93.56 125 TYR A O 1
ATOM 1018 N N . ILE A 1 126 ? -1.209 1.203 -6.036 1.00 94.44 126 ILE A N 1
ATOM 1019 C CA . ILE A 1 126 ? -2.584 0.727 -5.902 1.00 94.44 126 ILE A CA 1
ATOM 1020 C C . ILE A 1 126 ? -2.572 -0.789 -6.073 1.00 94.44 126 ILE A C 1
ATOM 1022 O O . ILE A 1 126 ? -2.205 -1.301 -7.127 1.00 94.44 126 ILE A O 1
ATOM 1026 N N . ILE A 1 127 ? -2.999 -1.494 -5.032 1.00 94.25 127 ILE A N 1
ATOM 1027 C CA . ILE A 1 127 ? -3.170 -2.941 -5.031 1.00 94.25 127 ILE A CA 1
ATOM 1028 C C . ILE A 1 127 ? -4.643 -3.229 -5.283 1.00 94.25 127 ILE A C 1
ATOM 1030 O O . ILE A 1 127 ? -5.507 -2.901 -4.460 1.00 94.25 127 ILE A O 1
ATOM 1034 N N . ASP A 1 128 ? -4.919 -3.827 -6.436 1.00 91.19 128 ASP A N 1
ATOM 1035 C CA . ASP A 1 128 ? -6.261 -4.260 -6.783 1.00 91.19 128 ASP A CA 1
ATOM 1036 C C . ASP A 1 128 ? -6.580 -5.594 -6.097 1.00 91.19 128 ASP A C 1
ATOM 1038 O O . ASP A 1 128 ? -6.026 -6.640 -6.430 1.00 91.19 128 ASP A O 1
ATOM 1042 N N . ALA A 1 129 ? -7.449 -5.530 -5.091 1.00 90.94 129 ALA A N 1
ATOM 1043 C CA . ALA A 1 129 ? -7.962 -6.669 -4.344 1.00 90.94 129 ALA A CA 1
ATOM 1044 C C . ALA A 1 129 ? -9.504 -6.658 -4.345 1.00 90.94 129 ALA A C 1
ATOM 1046 O O . ALA A 1 129 ? -10.153 -7.051 -3.369 1.00 90.94 129 ALA A O 1
ATOM 1047 N N . GLU A 1 130 ? -10.114 -6.186 -5.440 1.00 88.31 130 GLU A N 1
ATOM 1048 C CA . GLU A 1 130 ? -11.569 -6.069 -5.591 1.00 88.31 130 GLU A CA 1
ATOM 1049 C C . GLU A 1 130 ? -12.316 -7.407 -5.441 1.00 88.31 130 GLU A C 1
ATOM 1051 O O . GLU A 1 130 ? -13.479 -7.450 -5.023 1.00 88.31 130 GLU A O 1
ATOM 1056 N N . ASP A 1 131 ? -11.643 -8.524 -5.720 1.00 88.25 131 ASP A N 1
ATOM 1057 C CA . ASP A 1 131 ? -12.178 -9.875 -5.574 1.00 88.25 131 ASP A CA 1
ATOM 1058 C C . ASP A 1 131 ? -12.226 -10.362 -4.107 1.00 88.25 131 ASP A C 1
ATOM 1060 O O . ASP A 1 131 ? -12.827 -11.410 -3.803 1.00 88.25 131 ASP A O 1
ATOM 1064 N N . ILE A 1 132 ? -11.605 -9.628 -3.178 1.00 88.00 132 ILE A N 1
ATOM 1065 C CA . ILE A 1 132 ? -11.605 -9.931 -1.748 1.00 88.00 132 ILE A CA 1
ATOM 1066 C C . ILE A 1 132 ? -12.858 -9.356 -1.094 1.00 88.00 132 ILE A C 1
ATOM 1068 O O . ILE A 1 132 ? -13.019 -8.156 -0.886 1.00 88.00 132 ILE A O 1
ATOM 1072 N N . LYS A 1 133 ? -13.757 -10.258 -0.690 1.00 85.69 133 LYS A N 1
ATOM 1073 C CA . LYS A 1 133 ? -14.965 -9.910 0.063 1.00 85.69 133 LYS A CA 1
ATOM 1074 C C . LYS A 1 133 ? -14.717 -10.047 1.557 1.00 85.69 133 LYS A C 1
ATOM 1076 O O . LYS A 1 133 ? -14.692 -11.161 2.083 1.00 85.69 133 LYS A O 1
ATOM 1081 N N . LEU A 1 134 ? -14.592 -8.910 2.231 1.00 90.69 134 LEU A N 1
ATOM 1082 C CA . LEU A 1 134 ? -14.478 -8.848 3.683 1.00 90.69 134 LEU A CA 1
ATOM 1083 C C . LEU A 1 134 ? -15.769 -9.327 4.360 1.00 90.69 134 LEU A C 1
ATOM 1085 O O . LEU A 1 134 ? -16.868 -8.849 4.065 1.00 90.69 134 LEU A O 1
ATOM 1089 N N . LYS A 1 135 ? -15.636 -10.286 5.278 1.00 91.06 135 LYS A N 1
ATOM 1090 C CA . LYS A 1 135 ? -16.753 -10.833 6.057 1.00 91.06 135 LYS A CA 1
ATOM 1091 C C . LYS A 1 135 ? -16.782 -10.155 7.417 1.00 91.06 135 LYS A C 1
ATOM 1093 O O . LYS A 1 135 ? -16.157 -10.627 8.364 1.00 91.06 135 LYS A O 1
ATOM 1098 N N . TRP A 1 136 ? -17.491 -9.038 7.484 1.00 93.88 136 TRP A N 1
ATOM 1099 C CA . TRP A 1 136 ? -17.654 -8.261 8.706 1.00 93.88 136 TRP A CA 1
ATOM 1100 C C . TRP A 1 136 ? -18.549 -8.976 9.720 1.00 93.88 136 TRP A C 1
ATOM 1102 O O . TRP A 1 136 ? -19.628 -9.460 9.373 1.00 93.88 136 TRP A O 1
ATOM 1112 N N . GLN A 1 137 ? -18.107 -9.019 10.975 1.00 94.31 137 GLN A N 1
ATOM 1113 C CA . GLN A 1 137 ? -18.821 -9.635 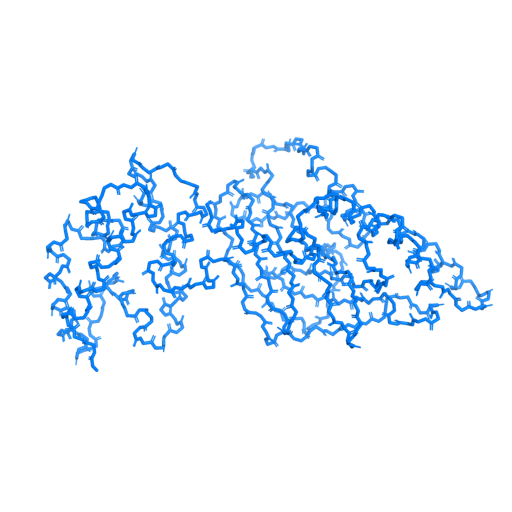12.091 1.00 94.31 137 GLN A CA 1
ATOM 1114 C C . GLN A 1 137 ? -18.941 -8.649 13.258 1.00 94.31 137 GLN A C 1
ATOM 1116 O O . GLN A 1 137 ? -17.997 -7.898 13.493 1.00 94.31 137 GLN A O 1
ATOM 1121 N N . PRO A 1 138 ? -20.063 -8.636 13.998 1.00 94.81 138 PRO A N 1
ATOM 1122 C CA . PRO A 1 138 ? -20.200 -7.839 15.215 1.00 94.81 138 PRO A CA 1
ATOM 1123 C C . PRO A 1 138 ? -19.075 -8.113 16.212 1.00 94.81 138 PRO A C 1
ATOM 1125 O O . PRO A 1 138 ? -18.790 -9.269 16.514 1.00 94.81 138 PRO A O 1
ATOM 1128 N N . TYR A 1 139 ? -18.457 -7.054 16.734 1.00 93.81 139 TYR A N 1
ATOM 1129 C CA . TYR A 1 139 ? -17.420 -7.182 17.761 1.00 93.81 139 TYR A CA 1
ATOM 1130 C C . TYR A 1 139 ? -17.991 -7.199 19.184 1.00 93.81 139 TYR A C 1
ATOM 1132 O O . TYR A 1 139 ? -17.462 -7.881 20.059 1.00 93.81 139 TYR A O 1
ATOM 1140 N N . PHE A 1 140 ? -19.083 -6.465 19.408 1.00 92.94 140 PHE A N 1
ATOM 1141 C CA . PHE A 1 140 ? -19.770 -6.378 20.694 1.00 92.94 140 PHE A CA 1
ATOM 1142 C C . PHE A 1 140 ? -21.206 -6.876 20.550 1.00 92.94 140 PHE A C 1
ATOM 1144 O O . PHE A 1 140 ? -21.931 -6.434 19.655 1.00 92.94 140 PHE A O 1
ATOM 1151 N N . GLU A 1 141 ? -21.633 -7.770 21.439 1.00 89.62 141 GLU A N 1
ATOM 1152 C CA . GLU A 1 141 ? -22.990 -8.324 21.409 1.00 89.62 141 GLU A CA 1
ATOM 1153 C C . GLU A 1 141 ? -24.003 -7.449 22.161 1.00 89.62 141 GLU A C 1
ATOM 1155 O O . GLU A 1 141 ? -25.193 -7.484 21.858 1.00 89.62 141 GLU A O 1
ATOM 1160 N N . SER A 1 142 ? -23.549 -6.655 23.135 1.00 89.69 142 SER A N 1
ATOM 1161 C CA . SER A 1 142 ? -24.401 -5.833 24.008 1.00 89.69 142 SER A CA 1
ATOM 1162 C C . SER A 1 142 ? -24.844 -4.491 23.416 1.00 89.69 142 SER A C 1
ATOM 1164 O O . SER A 1 142 ? -25.596 -3.756 24.063 1.00 89.69 142 SER A O 1
ATOM 1166 N N . LEU A 1 143 ? -24.380 -4.128 22.218 1.00 90.75 143 LEU A N 1
ATOM 1167 C CA . LEU A 1 143 ? -24.749 -2.867 21.572 1.00 90.75 143 LEU A CA 1
ATOM 1168 C C . LEU A 1 143 ? -26.191 -2.907 21.058 1.00 90.75 143 LEU A C 1
ATOM 1170 O O . LEU A 1 143 ? -26.616 -3.888 20.452 1.00 90.75 143 LEU A O 1
ATOM 1174 N N . GLN A 1 144 ? -26.928 -1.801 21.213 1.00 90.31 144 GLN A N 1
ATOM 1175 C CA . GLN A 1 144 ? -28.267 -1.655 20.617 1.00 90.31 144 GLN A CA 1
ATOM 1176 C C . GLN A 1 144 ? -28.217 -1.813 19.093 1.00 90.31 144 GLN A C 1
ATOM 1178 O O . GLN A 1 144 ? -29.096 -2.425 18.488 1.00 90.31 144 GLN A O 1
ATOM 1183 N N . ASN A 1 145 ? -27.163 -1.275 18.477 1.00 90.75 145 ASN A N 1
ATOM 1184 C CA . ASN A 1 145 ? -26.822 -1.525 17.088 1.00 90.75 145 ASN A CA 1
ATOM 1185 C C . ASN A 1 145 ? -25.632 -2.491 17.023 1.00 90.75 145 ASN A C 1
ATOM 1187 O O . ASN A 1 145 ? -24.480 -2.065 17.081 1.00 90.75 145 ASN A O 1
ATOM 1191 N N . TYR A 1 146 ? -25.908 -3.781 16.832 1.00 90.00 146 TYR A N 1
ATOM 1192 C CA . TYR A 1 146 ? -24.886 -4.827 16.693 1.00 90.00 146 TYR A CA 1
ATOM 1193 C C . TYR A 1 146 ? -23.942 -4.620 15.492 1.00 90.00 146 TYR A C 1
ATOM 1195 O O . TYR A 1 146 ? -22.906 -5.269 15.406 1.00 90.00 146 TYR A O 1
ATOM 1203 N N . GLN A 1 147 ? -24.274 -3.722 14.556 1.00 92.19 147 GLN A N 1
ATOM 1204 C CA . GLN A 1 147 ? -23.406 -3.361 13.430 1.00 92.19 147 GLN A CA 1
ATOM 1205 C C . GLN A 1 147 ? -22.557 -2.110 13.686 1.00 92.19 147 GLN A C 1
ATOM 1207 O O . GLN A 1 147 ? -21.879 -1.651 12.777 1.00 92.19 147 GLN A O 1
ATOM 1212 N N . ALA A 1 148 ? -22.602 -1.516 14.884 1.00 94.69 148 ALA A N 1
ATOM 1213 C CA . ALA A 1 148 ? -21.861 -0.285 15.159 1.00 94.69 148 ALA A CA 1
ATOM 1214 C C . ALA A 1 148 ? -20.344 -0.498 15.274 1.00 94.69 148 ALA A C 1
ATOM 1216 O O . ALA A 1 148 ? -19.593 0.415 14.946 1.00 94.69 148 ALA A O 1
ATOM 1217 N N . VAL A 1 149 ? -19.896 -1.681 15.705 1.00 97.00 149 VAL A N 1
ATOM 1218 C CA . VAL A 1 149 ? -18.482 -2.082 15.654 1.00 97.00 149 VAL A CA 1
ATOM 1219 C C . VAL A 1 149 ? -18.401 -3.451 15.019 1.00 97.00 149 VAL A C 1
ATOM 1221 O O . VAL A 1 149 ? -18.962 -4.420 15.536 1.00 97.00 149 VAL A O 1
ATOM 1224 N N . LEU A 1 150 ? -17.700 -3.519 13.898 1.00 97.19 150 LEU A N 1
ATOM 1225 C CA . LEU A 1 150 ? -17.501 -4.736 13.138 1.00 97.19 150 LEU A CA 1
ATOM 1226 C C . LEU A 1 150 ? -16.016 -5.065 13.083 1.00 97.19 150 LEU A C 1
ATOM 1228 O O . LEU A 1 150 ? -15.179 -4.172 12.987 1.00 97.19 150 LEU A O 1
ATOM 1232 N N . ILE A 1 151 ? -15.696 -6.350 13.092 1.00 95.50 151 ILE A N 1
ATOM 1233 C CA . ILE A 1 151 ? -14.353 -6.851 12.838 1.00 95.50 151 ILE A CA 1
ATOM 1234 C C . ILE A 1 151 ? -14.337 -7.763 11.625 1.00 95.50 151 ILE A C 1
ATOM 1236 O O . ILE A 1 151 ? -15.327 -8.418 11.291 1.00 95.50 151 ILE A O 1
ATOM 1240 N N . THR A 1 152 ? -13.195 -7.810 10.963 1.00 94.00 152 THR A N 1
ATOM 1241 C CA . THR A 1 152 ? -12.891 -8.820 9.958 1.00 94.00 152 THR A CA 1
ATOM 1242 C C . THR A 1 152 ? -11.387 -9.020 9.912 1.00 94.00 152 THR A C 1
ATOM 1244 O O . THR A 1 152 ? -10.630 -8.107 10.241 1.00 94.00 152 THR A O 1
ATOM 1247 N N . ASP A 1 153 ? -10.967 -10.205 9.495 1.00 94.06 153 ASP A N 1
ATOM 1248 C CA . ASP A 1 153 ? -9.559 -10.553 9.404 1.00 94.06 153 ASP A CA 1
ATOM 1249 C C . ASP A 1 153 ? -9.186 -10.829 7.937 1.00 94.06 153 ASP A C 1
ATOM 1251 O O . ASP A 1 153 ? -9.989 -11.365 7.164 1.00 94.06 153 ASP A O 1
ATOM 1255 N N . LEU A 1 154 ? -7.965 -10.470 7.547 1.00 93.00 154 LEU A N 1
ATOM 1256 C CA . LEU A 1 154 ? -7.408 -10.709 6.211 1.00 93.00 154 LEU A CA 1
ATOM 1257 C C . LEU A 1 154 ? -5.912 -11.019 6.304 1.00 93.00 154 LEU A C 1
ATOM 1259 O O . LEU A 1 154 ? -5.285 -10.726 7.319 1.00 93.00 154 LEU A O 1
ATOM 1263 N N . LEU A 1 155 ? -5.339 -11.615 5.258 1.00 93.69 155 LEU A N 1
ATOM 1264 C CA . LEU A 1 155 ? -3.900 -11.864 5.185 1.00 93.69 155 LEU A CA 1
ATOM 1265 C C . LEU A 1 155 ? -3.245 -10.833 4.256 1.00 93.69 155 LEU A C 1
ATOM 1267 O O . LEU A 1 155 ? -3.773 -10.551 3.179 1.00 93.69 155 LEU A O 1
ATOM 1271 N N . ILE A 1 156 ? -2.107 -10.277 4.670 1.00 93.94 156 ILE A N 1
ATOM 1272 C CA . ILE A 1 156 ? -1.220 -9.489 3.804 1.00 93.94 156 ILE A CA 1
ATOM 1273 C C . ILE A 1 156 ? 0.174 -10.080 3.914 1.00 93.94 156 ILE A C 1
ATOM 1275 O O . ILE A 1 156 ? 0.740 -10.090 5.006 1.00 93.94 156 ILE A O 1
ATOM 1279 N N . ASN A 1 157 ? 0.731 -10.565 2.807 1.00 92.69 157 ASN A N 1
ATOM 1280 C CA . ASN A 1 157 ? 2.004 -11.288 2.789 1.00 92.69 157 ASN A CA 1
ATOM 1281 C C . ASN A 1 157 ? 2.060 -12.401 3.855 1.00 92.69 157 ASN A C 1
ATOM 1283 O O . ASN A 1 157 ? 3.042 -12.517 4.585 1.00 92.69 157 ASN A O 1
ATOM 1287 N N . GLU A 1 158 ? 0.979 -13.184 3.973 1.00 91.56 158 GLU A N 1
ATOM 1288 C CA . GLU A 1 158 ? 0.801 -14.256 4.975 1.00 91.56 158 GLU A CA 1
ATOM 1289 C C . GLU A 1 158 ? 0.756 -13.784 6.441 1.00 91.56 158 GLU A C 1
ATOM 1291 O O . GLU A 1 158 ? 0.682 -14.593 7.367 1.00 91.56 158 GLU A O 1
ATOM 1296 N N . ILE A 1 159 ? 0.752 -12.472 6.679 1.00 92.25 159 ILE A N 1
ATOM 1297 C CA . ILE A 1 159 ? 0.597 -11.899 8.013 1.00 92.25 159 ILE A CA 1
ATOM 1298 C C . ILE A 1 159 ? -0.889 -11.675 8.275 1.00 92.25 159 ILE A C 1
ATOM 1300 O O . ILE A 1 159 ? -1.551 -11.008 7.476 1.00 92.25 159 ILE A O 1
ATOM 1304 N N . PRO A 1 160 ? -1.436 -12.178 9.392 1.00 93.94 160 PRO A N 1
ATOM 1305 C CA . PRO A 1 160 ? -2.816 -11.914 9.746 1.00 93.94 160 PRO A CA 1
ATOM 1306 C C . PRO A 1 160 ? -3.017 -10.483 10.230 1.00 93.94 160 PRO A C 1
ATOM 1308 O O . PRO A 1 160 ? -2.352 -10.029 11.156 1.00 93.94 160 PRO A O 1
ATOM 1311 N N . PHE A 1 161 ? -3.971 -9.789 9.621 1.00 94.44 161 PHE A N 1
ATOM 1312 C CA . PHE A 1 161 ? -4.430 -8.463 10.009 1.00 94.44 161 PHE A CA 1
ATOM 1313 C C . PHE A 1 161 ? -5.856 -8.536 10.523 1.00 94.44 161 PHE A C 1
ATOM 1315 O O . PHE A 1 161 ? -6.693 -9.230 9.946 1.00 94.44 161 PHE A O 1
ATOM 1322 N N . ARG A 1 162 ? -6.139 -7.743 11.555 1.00 95.12 162 ARG A N 1
ATOM 1323 C CA . ARG A 1 162 ? -7.499 -7.439 11.987 1.00 95.12 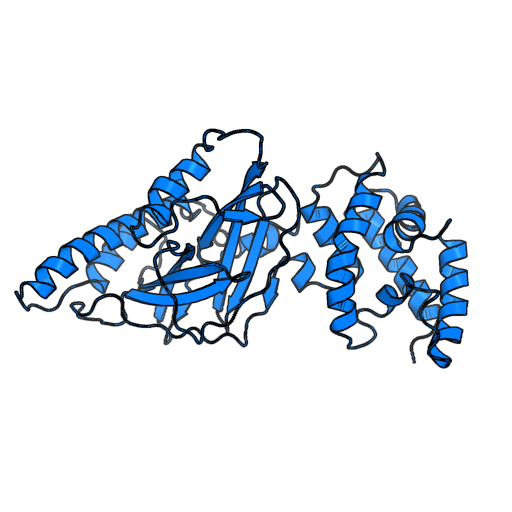162 ARG A CA 1
ATOM 1324 C C . ARG A 1 162 ? -7.858 -6.031 11.568 1.00 95.12 162 ARG A C 1
ATOM 1326 O O . ARG A 1 162 ? -7.128 -5.090 11.868 1.00 95.12 162 ARG A O 1
ATOM 1333 N N . LEU A 1 163 ? -9.001 -5.897 10.910 1.00 96.06 163 LEU A N 1
ATOM 1334 C CA . LEU A 1 163 ? -9.652 -4.621 10.670 1.00 96.06 163 LEU A CA 1
ATOM 1335 C C . LEU A 1 163 ? -10.798 -4.448 11.661 1.00 96.06 163 LEU A C 1
ATOM 1337 O O . LEU A 1 163 ? -11.581 -5.373 11.883 1.00 96.06 163 LEU A O 1
ATOM 1341 N N . ILE A 1 164 ? -10.926 -3.244 12.202 1.00 97.25 164 ILE A N 1
ATOM 1342 C CA . ILE A 1 164 ? -12.041 -2.827 13.044 1.00 97.25 164 ILE A CA 1
ATOM 1343 C C . ILE A 1 164 ? -12.724 -1.655 12.352 1.00 97.25 164 ILE A C 1
ATOM 1345 O O . ILE A 1 164 ? -12.102 -0.622 12.109 1.00 97.25 164 ILE A O 1
ATOM 1349 N N . ALA A 1 165 ? -14.000 -1.832 12.029 1.00 97.69 165 ALA A N 1
ATOM 1350 C CA . ALA A 1 165 ? -14.858 -0.818 11.448 1.00 97.69 165 ALA A CA 1
ATOM 1351 C C . ALA A 1 165 ? -15.813 -0.282 12.510 1.00 97.69 165 ALA A C 1
ATOM 1353 O O . ALA A 1 165 ? -16.661 -1.022 13.012 1.00 97.69 165 ALA A O 1
ATOM 1354 N N . THR A 1 166 ? -15.723 1.009 12.808 1.00 97.50 166 THR A N 1
ATOM 1355 C CA . THR A 1 166 ? -16.604 1.666 13.774 1.00 97.50 166 THR A CA 1
ATOM 1356 C C . THR A 1 166 ? -17.499 2.662 13.067 1.00 97.50 166 THR A C 1
ATOM 1358 O O . THR A 1 166 ? -17.029 3.553 12.357 1.00 97.50 166 THR A O 1
ATOM 1361 N N . LYS A 1 167 ? -18.807 2.501 13.254 1.00 96.25 167 LYS A N 1
ATOM 1362 C CA . LYS A 1 167 ? -19.826 3.348 12.653 1.00 96.25 167 LYS A CA 1
ATOM 1363 C C . LYS A 1 167 ? -19.710 4.770 13.179 1.00 96.25 167 LYS A C 1
ATOM 1365 O O . LYS A 1 167 ? -19.719 5.009 14.389 1.00 96.25 167 LYS A O 1
ATOM 1370 N N . VAL A 1 168 ? -19.704 5.716 12.251 1.00 92.88 168 VAL A N 1
ATOM 1371 C CA . VAL A 1 168 ? -19.650 7.142 12.551 1.00 92.88 168 VAL A CA 1
ATOM 1372 C C . VAL A 1 168 ? -20.710 7.907 11.774 1.00 92.88 168 VAL A C 1
ATOM 1374 O O . VAL A 1 168 ? -21.126 7.532 10.680 1.00 92.88 168 VAL A O 1
ATOM 1377 N N . SER A 1 169 ? -21.147 8.993 12.389 1.00 87.25 169 SER A N 1
ATOM 1378 C CA . SER A 1 169 ? -22.192 9.891 11.919 1.00 87.25 169 SER A CA 1
ATOM 1379 C C . SER A 1 169 ? -21.799 11.307 12.334 1.00 87.25 169 SER A C 1
ATOM 1381 O O . SER A 1 169 ? -22.149 11.744 13.432 1.00 87.25 169 SER A O 1
ATOM 1383 N N . PHE A 1 170 ? -21.004 11.978 11.505 1.00 81.19 170 PHE A N 1
ATOM 1384 C CA . PHE A 1 170 ? -20.672 13.394 11.638 1.00 81.19 170 PHE A CA 1
ATOM 1385 C C . PHE A 1 170 ? -20.271 13.959 10.272 1.00 81.19 170 PHE A C 1
ATOM 1387 O O . PHE A 1 170 ? -19.695 13.242 9.453 1.00 81.19 170 PHE A O 1
ATOM 1394 N N . ASP A 1 171 ? -20.575 15.237 10.055 1.00 72.44 171 ASP A N 1
ATOM 1395 C CA . ASP A 1 171 ? -20.280 15.937 8.798 1.00 72.44 171 ASP A CA 1
ATOM 1396 C C . ASP A 1 171 ? -19.004 16.791 8.898 1.00 72.44 171 ASP A C 1
ATOM 1398 O O . ASP A 1 171 ? -18.315 17.007 7.905 1.00 72.44 171 ASP A O 1
ATOM 1402 N N . GLU A 1 172 ? -18.656 17.240 10.108 1.00 75.12 172 GLU A N 1
ATOM 1403 C CA . GLU A 1 172 ? -17.457 18.036 10.385 1.00 75.12 172 GLU A CA 1
ATOM 1404 C C . GLU A 1 172 ? -16.425 17.210 11.159 1.00 75.12 172 GLU A C 1
ATOM 1406 O O . GLU A 1 172 ? -16.724 16.666 12.229 1.00 75.12 172 GLU A O 1
ATOM 1411 N N . TYR A 1 173 ? -15.195 17.145 10.645 1.00 75.06 173 TYR A N 1
ATOM 1412 C CA . TYR A 1 173 ? -14.116 16.382 11.264 1.00 75.06 173 TYR A CA 1
ATOM 1413 C C . TYR A 1 173 ? -13.572 17.092 12.508 1.00 75.06 173 TYR A C 1
ATOM 1415 O O . TYR A 1 173 ? -12.837 18.070 12.422 1.00 75.06 173 TYR A O 1
ATOM 1423 N N . SER A 1 174 ? -13.910 16.571 13.685 1.00 78.00 174 SER A N 1
ATOM 1424 C CA . SER A 1 174 ? -13.268 16.940 14.946 1.00 78.00 174 SER A CA 1
ATOM 1425 C C . SER A 1 174 ? -13.337 15.777 15.930 1.00 78.00 174 SER A C 1
ATOM 1427 O O . SER A 1 174 ? -14.268 14.968 15.880 1.00 78.00 174 SER A O 1
ATOM 1429 N N . VAL A 1 175 ? -12.390 15.717 16.871 1.00 80.25 175 VAL A N 1
ATOM 1430 C CA . VAL A 1 175 ? -12.412 14.715 17.951 1.00 80.25 175 VAL A CA 1
ATOM 1431 C C . VAL A 1 175 ? -13.701 14.824 18.772 1.00 80.25 175 VAL A C 1
ATOM 1433 O O . VAL A 1 175 ? -14.292 13.811 19.129 1.00 80.25 175 VAL A O 1
ATOM 1436 N N . ASN A 1 176 ? -14.214 16.036 19.005 1.00 83.69 176 ASN A N 1
ATOM 1437 C CA . ASN A 1 176 ? -15.471 16.233 19.734 1.00 83.69 176 ASN A CA 1
ATOM 1438 C C . ASN A 1 176 ? -16.677 15.639 18.992 1.00 83.69 176 ASN A C 1
ATOM 1440 O O . ASN A 1 176 ? -17.502 14.959 19.606 1.00 83.69 176 ASN A O 1
ATOM 1444 N N . ASN A 1 177 ? -16.767 15.857 17.676 1.00 85.25 177 ASN A N 1
ATOM 1445 C CA . ASN A 1 177 ? -17.841 15.295 16.856 1.00 85.25 177 ASN A CA 1
ATOM 1446 C C . ASN A 1 177 ? -17.731 13.773 16.767 1.00 85.25 177 ASN A C 1
ATOM 1448 O O . ASN A 1 177 ? -18.748 13.085 16.873 1.00 85.25 177 ASN A O 1
ATOM 1452 N N . LEU A 1 178 ? -16.508 13.244 16.655 1.00 87.44 178 LEU A N 1
ATOM 1453 C CA . LEU A 1 178 ? -16.249 11.811 16.742 1.00 87.44 178 LEU A CA 1
ATOM 1454 C C . LEU A 1 178 ? -16.756 11.262 18.080 1.00 87.44 178 LEU A C 1
ATOM 1456 O O . LEU A 1 178 ? -17.597 10.370 18.082 1.00 87.44 178 LEU A O 1
ATOM 1460 N N . MET A 1 179 ? -16.333 11.830 19.210 1.00 87.94 179 MET A N 1
ATOM 1461 C CA . MET A 1 179 ? -16.740 11.374 20.544 1.00 87.94 179 MET A CA 1
ATOM 1462 C C . MET A 1 179 ? -18.257 11.425 20.746 1.00 87.94 179 MET A C 1
ATOM 1464 O O . MET A 1 179 ? -18.844 10.474 21.263 1.00 87.94 179 MET A O 1
ATOM 1468 N N . HIS A 1 180 ? -18.922 12.493 20.297 1.00 88.62 180 HIS A N 1
ATOM 1469 C CA . HIS A 1 180 ? -20.383 12.578 20.323 1.00 88.62 180 HIS A CA 1
ATOM 1470 C C . HIS A 1 180 ? -21.032 11.462 19.485 1.00 88.62 180 HIS A C 1
ATOM 1472 O O . HIS A 1 180 ? -21.985 10.808 19.923 1.00 88.62 180 HIS A O 1
ATOM 1478 N N . SER A 1 181 ? -20.494 11.215 18.290 1.00 90.56 181 SER A N 1
ATOM 1479 C CA . SER A 1 181 ? -20.951 10.153 17.397 1.00 90.56 181 SER A CA 1
ATOM 1480 C C . SER A 1 181 ? -20.796 8.765 18.022 1.00 90.56 181 SER A C 1
ATOM 1482 O O . SER A 1 181 ? -21.741 7.977 18.017 1.00 90.56 181 SER A O 1
ATOM 1484 N N . LEU A 1 182 ? -19.640 8.491 18.631 1.00 91.50 182 LEU A N 1
ATOM 1485 C CA . LEU A 1 182 ? -19.331 7.225 19.293 1.00 91.50 182 LEU A CA 1
ATOM 1486 C C . LEU A 1 182 ? -20.246 6.976 20.492 1.00 91.50 182 LEU A C 1
ATOM 1488 O O . LEU A 1 182 ? -20.858 5.914 20.567 1.00 91.50 182 LEU A O 1
ATOM 1492 N N . ASN A 1 183 ? -20.435 7.970 21.363 1.00 88.00 183 ASN A N 1
ATOM 1493 C CA . ASN A 1 183 ? -21.343 7.864 22.511 1.00 88.00 183 ASN A CA 1
ATOM 1494 C C . ASN A 1 183 ? -22.794 7.569 22.097 1.00 88.00 183 ASN A C 1
ATOM 1496 O O . ASN A 1 183 ? -23.533 6.923 22.838 1.00 88.00 183 ASN A O 1
ATOM 1500 N N . THR A 1 184 ? -23.200 8.026 20.910 1.00 88.25 184 THR A N 1
ATOM 1501 C CA . THR A 1 184 ? -24.538 7.768 20.365 1.00 88.25 184 THR A CA 1
ATOM 1502 C C . THR A 1 184 ? -24.628 6.381 19.721 1.00 88.25 184 THR A C 1
ATOM 1504 O O . THR A 1 184 ? -25.560 5.626 19.989 1.00 88.25 184 THR A O 1
ATOM 1507 N N . ASN A 1 185 ? -23.662 6.028 18.867 1.00 90.69 185 ASN A N 1
ATOM 1508 C CA . ASN A 1 185 ? -23.685 4.789 18.085 1.00 90.69 185 ASN A CA 1
ATOM 1509 C C . ASN A 1 185 ? -23.367 3.537 18.919 1.00 90.69 185 ASN A C 1
ATOM 1511 O O . ASN A 1 185 ? -23.799 2.445 18.548 1.00 90.69 185 ASN A O 1
ATOM 1515 N N . LEU A 1 186 ? -22.630 3.686 20.024 1.00 91.38 186 LEU A N 1
ATOM 1516 C CA . LEU A 1 186 ? -22.153 2.593 20.880 1.00 91.38 186 LEU A CA 1
ATOM 1517 C C . LEU A 1 186 ? -22.967 2.440 22.173 1.00 91.38 186 LEU A C 1
ATOM 1519 O O . LEU A 1 186 ? -22.501 1.856 23.149 1.00 91.38 186 LEU A O 1
ATOM 1523 N N . ALA A 1 187 ? -24.204 2.941 22.188 1.00 88.25 187 ALA A N 1
ATOM 1524 C CA . ALA A 1 187 ? -25.111 2.735 23.306 1.00 88.25 187 ALA A CA 1
ATOM 1525 C C . ALA A 1 187 ? -25.431 1.239 23.492 1.00 88.25 187 ALA A C 1
ATOM 1527 O O . ALA A 1 187 ? -25.811 0.538 22.548 1.00 88.25 187 ALA A O 1
ATOM 1528 N N . GLN A 1 188 ? -25.313 0.754 24.728 1.00 84.38 188 GLN A N 1
ATOM 1529 C CA . GLN A 1 188 ? -25.654 -0.622 25.090 1.00 84.38 188 GLN A CA 1
ATOM 1530 C C . GLN A 1 188 ? -27.158 -0.809 25.322 1.00 84.38 188 GLN A C 1
ATOM 1532 O O . GLN A 1 188 ? -27.900 0.131 25.626 1.00 84.38 188 GLN A O 1
ATOM 1537 N N . THR A 1 189 ? -27.623 -2.049 25.185 1.00 80.12 189 THR A N 1
ATOM 1538 C CA . THR A 1 189 ? -28.963 -2.463 25.616 1.00 80.12 189 THR A CA 1
ATOM 1539 C C . THR A 1 189 ? -29.092 -2.371 27.139 1.00 80.12 189 THR A C 1
ATOM 1541 O O . THR A 1 189 ? -28.122 -2.609 27.853 1.00 80.12 189 THR A O 1
ATOM 1544 N N . ASN A 1 190 ? -30.289 -2.082 27.654 1.00 70.75 190 ASN A N 1
ATOM 1545 C CA . ASN A 1 190 ? -30.541 -1.839 29.086 1.00 70.75 190 ASN A CA 1
ATOM 1546 C C . ASN A 1 190 ? -30.427 -3.082 30.007 1.00 70.75 190 ASN A C 1
ATOM 1548 O O . ASN A 1 190 ? -30.874 -3.029 31.153 1.00 70.75 190 ASN A O 1
ATOM 1552 N N . ASP A 1 191 ? -29.846 -4.188 29.543 1.00 71.50 191 ASP A N 1
ATOM 1553 C CA . ASP A 1 191 ? -29.680 -5.410 30.333 1.00 71.50 191 ASP A CA 1
ATOM 1554 C C . ASP A 1 191 ? -28.447 -5.329 31.243 1.00 71.50 191 ASP A C 1
ATOM 1556 O O . ASP A 1 191 ? -27.313 -5.161 30.794 1.00 71.50 191 ASP A O 1
ATOM 1560 N N . SER A 1 192 ? -28.652 -5.498 32.550 1.00 68.38 192 SER A N 1
ATOM 1561 C CA . SER A 1 192 ? -27.622 -5.404 33.597 1.00 68.38 192 SER A CA 1
ATOM 1562 C C . SER A 1 192 ? -27.019 -6.766 33.975 1.00 68.38 192 SER A C 1
ATOM 1564 O O . SER A 1 192 ? -26.886 -7.119 35.147 1.00 68.38 192 SER A O 1
ATOM 1566 N N . SER A 1 193 ? -26.653 -7.559 32.969 1.00 75.50 193 SER A N 1
ATOM 1567 C CA . SER A 1 193 ? -25.941 -8.827 33.158 1.00 75.50 193 SER A CA 1
ATOM 1568 C C . SER A 1 193 ? -24.441 -8.624 33.453 1.00 75.50 193 SER A C 1
ATOM 1570 O O . SER A 1 193 ? -23.856 -7.587 33.146 1.00 75.50 193 SER A O 1
ATOM 1572 N N . ALA A 1 194 ? -23.769 -9.639 34.007 1.00 70.88 194 ALA A N 1
ATOM 1573 C CA . ALA A 1 194 ? -22.310 -9.601 34.172 1.00 70.88 194 ALA A CA 1
ATOM 1574 C C . ALA A 1 194 ? -21.578 -9.446 32.821 1.00 70.88 194 ALA A C 1
ATOM 1576 O O . ALA A 1 194 ? -20.641 -8.659 32.718 1.00 70.88 194 ALA A O 1
ATOM 1577 N N . LYS A 1 195 ? -22.071 -10.118 31.769 1.00 75.81 195 LYS A N 1
ATOM 1578 C CA . LYS A 1 195 ? -21.516 -10.050 30.407 1.00 75.81 195 LYS A CA 1
ATOM 1579 C C . LYS A 1 195 ? -21.605 -8.638 29.816 1.00 75.81 195 LYS A C 1
ATOM 1581 O O . LYS A 1 195 ? -20.650 -8.161 29.212 1.00 75.81 195 LYS A O 1
ATOM 1586 N N . THR A 1 196 ? -22.728 -7.948 30.020 1.00 77.94 196 THR A N 1
ATOM 1587 C CA . THR A 1 196 ? -22.923 -6.575 29.526 1.00 77.94 196 THR A CA 1
ATOM 1588 C C . THR A 1 196 ? -22.049 -5.565 30.273 1.00 77.94 196 THR A C 1
ATOM 1590 O O . THR A 1 196 ? -21.529 -4.640 29.650 1.00 77.94 196 THR A O 1
ATOM 1593 N N . ASN A 1 197 ? -21.797 -5.770 31.571 1.00 80.00 197 ASN A N 1
ATOM 1594 C CA . ASN A 1 197 ? -20.860 -4.942 32.339 1.00 80.00 197 ASN A CA 1
ATOM 1595 C C . ASN A 1 197 ? -19.395 -5.142 31.910 1.00 80.00 197 ASN A C 1
ATOM 1597 O O . ASN A 1 197 ? -18.649 -4.169 31.831 1.00 80.00 197 ASN A O 1
ATOM 1601 N N . GLU A 1 198 ? -18.977 -6.375 31.610 1.00 84.81 198 GLU A N 1
ATOM 1602 C CA . GLU A 1 198 ? -17.633 -6.652 31.080 1.00 84.81 198 GLU A CA 1
ATOM 1603 C C . GLU A 1 198 ? -17.432 -6.059 29.679 1.00 84.81 198 GLU A C 1
ATOM 1605 O O . GLU A 1 198 ? -16.394 -5.453 29.411 1.00 84.81 198 GLU A O 1
ATOM 1610 N N . GLU A 1 199 ? -18.419 -6.186 28.784 1.00 89.06 199 GLU A N 1
ATOM 1611 C CA . GLU A 1 199 ? -18.352 -5.541 27.467 1.00 89.06 199 GLU A CA 1
ATOM 1612 C C . GLU A 1 199 ? -18.348 -4.016 27.561 1.00 89.06 199 GLU A C 1
ATOM 1614 O O . GLU A 1 199 ? -17.689 -3.378 26.747 1.00 89.06 199 GLU A O 1
ATOM 1619 N N . LYS A 1 200 ? -19.003 -3.425 28.568 1.00 88.31 200 LYS A N 1
ATOM 1620 C CA . LYS A 1 200 ? -19.003 -1.971 28.764 1.00 88.31 200 LYS A CA 1
ATOM 1621 C C . LYS A 1 200 ? -17.591 -1.409 28.915 1.00 88.31 200 LYS A C 1
ATOM 1623 O O . LYS A 1 200 ? -17.249 -0.444 28.244 1.00 88.31 200 LYS A O 1
ATOM 1628 N N . ILE A 1 201 ? -16.760 -2.054 29.737 1.00 88.94 201 ILE A N 1
ATOM 1629 C CA . ILE A 1 201 ? -15.356 -1.657 29.925 1.00 88.94 201 ILE A CA 1
ATOM 1630 C C . ILE A 1 201 ? -14.609 -1.718 28.586 1.00 88.94 201 ILE A C 1
ATOM 1632 O O . ILE A 1 201 ? -13.916 -0.774 28.220 1.00 88.94 201 ILE A O 1
ATOM 1636 N N . LYS A 1 202 ? -14.809 -2.790 27.810 1.00 91.81 202 LYS A N 1
ATOM 1637 C CA . LYS A 1 202 ? -14.177 -2.956 26.491 1.00 91.81 202 LYS A CA 1
ATOM 1638 C C . LYS A 1 202 ? -14.671 -1.938 25.458 1.00 91.81 202 LYS A C 1
ATOM 1640 O O . LYS A 1 202 ? -13.911 -1.561 24.569 1.00 91.81 202 LYS A O 1
ATOM 1645 N N . ILE A 1 203 ? -15.933 -1.513 25.543 1.00 93.19 203 ILE A N 1
ATOM 1646 C CA . ILE A 1 203 ? -16.499 -0.458 24.693 1.00 93.19 203 ILE A CA 1
ATOM 1647 C C . ILE A 1 203 ? -15.856 0.885 25.043 1.00 93.19 203 ILE A C 1
ATOM 1649 O O . ILE A 1 203 ? -15.407 1.578 24.135 1.00 93.19 203 ILE A O 1
ATOM 1653 N N . ASP A 1 204 ? -15.742 1.223 26.329 1.00 91.88 204 ASP A N 1
ATOM 1654 C CA . ASP A 1 204 ? -15.087 2.459 26.778 1.00 91.88 204 ASP A CA 1
ATOM 1655 C C . ASP A 1 204 ? -13.606 2.494 26.345 1.00 91.88 204 ASP A C 1
ATOM 1657 O O . ASP A 1 204 ? -13.124 3.500 25.817 1.00 91.88 204 ASP A O 1
ATOM 1661 N N . GLU A 1 205 ? -12.895 1.369 26.480 1.00 93.25 205 GLU A N 1
ATOM 1662 C CA . GLU A 1 205 ? -11.531 1.193 25.962 1.00 93.25 205 GLU A CA 1
ATOM 1663 C C . GLU A 1 205 ? -11.466 1.359 24.438 1.00 93.25 205 GLU A C 1
ATOM 1665 O O . GLU A 1 205 ? -10.554 2.004 23.924 1.00 93.25 205 GLU A O 1
ATOM 1670 N N . HIS A 1 206 ? -12.441 0.814 23.703 1.00 94.94 206 HIS A N 1
ATOM 1671 C CA . HIS A 1 206 ? -12.514 0.946 22.250 1.00 94.94 206 HIS A CA 1
ATOM 1672 C C . HIS A 1 206 ? -12.788 2.388 21.801 1.00 94.94 206 HIS A C 1
ATOM 1674 O O . HIS A 1 206 ? -12.166 2.840 20.842 1.00 94.94 206 HIS A O 1
ATOM 1680 N N . ILE A 1 207 ? -13.669 3.120 22.490 1.00 94.38 207 ILE A N 1
ATOM 1681 C CA . ILE A 1 207 ? -13.934 4.540 22.215 1.00 94.38 207 ILE A CA 1
ATOM 1682 C C . ILE A 1 207 ? -12.645 5.342 22.362 1.00 94.38 207 ILE A C 1
ATOM 1684 O O . ILE A 1 207 ? -12.288 6.096 21.456 1.00 94.38 207 ILE A O 1
ATOM 1688 N N . LYS A 1 208 ? -11.929 5.142 23.475 1.00 93.56 208 LYS A N 1
ATOM 1689 C CA . LYS A 1 208 ? -10.648 5.807 23.717 1.00 93.56 208 LYS A CA 1
ATOM 1690 C C . LYS A 1 208 ? -9.626 5.449 22.638 1.00 93.56 208 LYS A C 1
ATOM 1692 O O . LYS A 1 208 ? -9.056 6.342 22.025 1.00 93.56 208 LYS A O 1
ATOM 1697 N N . TRP A 1 209 ? -9.454 4.158 22.359 1.00 95.25 209 TRP A N 1
ATOM 1698 C CA . TRP A 1 209 ? -8.542 3.676 21.322 1.00 95.25 209 TRP A CA 1
ATOM 1699 C C . TRP A 1 209 ? -8.828 4.302 19.952 1.00 95.25 209 TRP A C 1
ATOM 1701 O O . TRP A 1 209 ? -7.898 4.711 19.260 1.00 95.25 209 TRP A O 1
ATOM 1711 N N . LEU A 1 210 ? -10.099 4.390 19.554 1.00 94.69 210 LEU A N 1
ATOM 1712 C CA . LEU A 1 210 ? -10.477 4.950 18.261 1.00 94.69 210 LEU A CA 1
ATOM 1713 C C . LEU A 1 210 ? -10.237 6.459 18.207 1.00 94.69 210 LEU A C 1
ATOM 1715 O O . LEU A 1 210 ? -9.754 6.942 17.188 1.00 94.69 210 LEU A O 1
ATOM 1719 N N . ALA A 1 211 ? -10.551 7.192 19.277 1.00 91.94 211 ALA A N 1
ATOM 1720 C CA . ALA A 1 211 ? -10.278 8.623 19.357 1.00 91.94 211 ALA A CA 1
ATOM 1721 C C . ALA A 1 211 ? -8.772 8.908 19.270 1.00 91.94 211 ALA A C 1
ATOM 1723 O O . ALA A 1 211 ? -8.355 9.717 18.445 1.00 91.94 211 ALA A O 1
ATOM 1724 N N . ASP A 1 212 ? -7.965 8.174 20.039 1.00 92.38 212 ASP A N 1
ATOM 1725 C CA . ASP A 1 212 ? -6.507 8.302 20.049 1.00 92.38 212 ASP A CA 1
ATOM 1726 C C . ASP A 1 212 ? -5.897 7.921 18.681 1.00 92.38 212 ASP A C 1
ATOM 1728 O O . ASP A 1 212 ? -5.005 8.600 18.174 1.00 92.38 212 ASP A O 1
ATOM 1732 N N . SER A 1 213 ? -6.406 6.860 18.039 1.00 93.19 213 SER A N 1
ATOM 1733 C CA . SER A 1 213 ? -5.966 6.434 16.697 1.00 93.19 213 SER A CA 1
ATOM 1734 C C . SER A 1 213 ? -6.370 7.434 15.615 1.00 93.19 213 SER A C 1
ATOM 1736 O O . SER A 1 213 ? -5.610 7.685 14.678 1.00 93.19 213 SER A O 1
ATOM 1738 N N . PHE A 1 214 ? -7.570 8.005 15.734 1.00 89.81 214 PHE A N 1
ATOM 1739 C CA . PHE A 1 214 ? -8.061 9.028 14.823 1.00 89.81 214 PHE A CA 1
ATOM 1740 C C . PHE A 1 214 ? -7.215 10.295 14.909 1.00 89.81 214 PHE A C 1
ATOM 1742 O O . PHE A 1 214 ? -6.841 10.817 13.861 1.00 89.81 214 PHE A O 1
ATOM 1749 N N . ASP A 1 215 ? -6.865 10.726 16.120 1.00 88.75 215 ASP A N 1
ATOM 1750 C CA . ASP A 1 215 ? -6.004 11.884 16.365 1.00 88.75 215 ASP A CA 1
ATOM 1751 C C . ASP A 1 215 ? -4.577 11.667 15.836 1.00 88.75 215 ASP A C 1
ATOM 1753 O O . ASP A 1 215 ? -4.018 12.512 15.144 1.00 88.75 215 ASP A O 1
ATOM 1757 N N . CYS A 1 216 ? -4.020 10.475 16.069 1.00 89.62 216 CYS A N 1
ATOM 1758 C CA . CYS A 1 216 ? -2.671 10.122 15.631 1.00 89.62 216 CYS A CA 1
ATOM 1759 C C . CYS A 1 216 ? -2.522 10.033 14.098 1.00 89.62 216 CYS A C 1
ATOM 1761 O O . CYS A 1 216 ? -1.489 10.416 13.544 1.00 89.62 216 CYS A O 1
ATOM 1763 N N . LEU A 1 217 ? -3.525 9.480 13.403 1.00 88.31 217 LEU A N 1
ATOM 1764 C CA . LEU A 1 217 ? -3.399 9.074 11.994 1.00 88.31 217 LEU A CA 1
ATOM 1765 C C . LEU A 1 217 ? -4.169 9.949 11.007 1.00 88.31 217 LEU A C 1
ATOM 1767 O O . LEU A 1 217 ? -3.946 9.835 9.798 1.00 88.31 217 LEU A O 1
ATOM 1771 N N . SER A 1 218 ? -5.080 10.797 11.481 1.00 77.19 218 SER A N 1
ATOM 1772 C CA . SER A 1 218 ? -5.892 11.645 10.609 1.00 77.19 218 SER A CA 1
ATOM 1773 C C . SER A 1 218 ? -5.365 13.071 10.636 1.00 77.19 218 SER A C 1
ATOM 1775 O O . SER A 1 218 ? -5.269 13.693 11.685 1.00 77.19 218 SER A O 1
ATOM 1777 N N . ASN A 1 219 ? -5.115 13.651 9.464 1.00 71.44 219 ASN A N 1
ATOM 1778 C CA . ASN A 1 219 ? -4.798 15.077 9.340 1.00 71.44 219 ASN A CA 1
ATOM 1779 C C . ASN A 1 219 ? -6.085 15.921 9.358 1.00 71.44 219 ASN A C 1
ATOM 1781 O O . ASN A 1 219 ? -6.332 16.710 8.446 1.00 71.44 219 ASN A O 1
ATOM 1785 N N . PHE A 1 220 ? -6.958 15.703 10.343 1.00 67.88 220 PHE A N 1
ATOM 1786 C CA . PHE A 1 220 ? -8.305 16.279 10.345 1.00 67.88 220 PHE A CA 1
ATOM 1787 C C . PHE A 1 220 ? -8.321 17.786 10.629 1.00 67.88 220 PHE A C 1
ATOM 1789 O O . PHE A 1 220 ? -9.206 18.471 10.130 1.00 67.88 220 PHE A O 1
ATOM 1796 N N . GLU A 1 221 ? -7.321 18.312 11.342 1.00 64.88 221 GLU A N 1
ATOM 1797 C CA . GLU A 1 221 ? -7.131 19.759 11.533 1.00 64.88 221 GLU A CA 1
ATOM 1798 C C . GLU A 1 221 ? -6.686 20.478 10.251 1.00 64.88 221 GLU A C 1
ATOM 1800 O O . GLU A 1 221 ? -6.544 21.698 10.226 1.00 64.88 221 GLU A O 1
ATOM 1805 N N . SER A 1 222 ? -6.422 19.738 9.171 1.00 74.19 222 SER A N 1
ATOM 1806 C CA . SER A 1 222 ? -6.023 20.350 7.917 1.00 74.19 222 SER A CA 1
ATOM 1807 C C . SER A 1 222 ? -7.214 21.016 7.237 1.00 74.19 222 SER A C 1
ATOM 1809 O O . SER A 1 222 ? -8.182 20.351 6.893 1.00 74.19 222 SER A O 1
ATOM 1811 N N . ASP A 1 223 ? -7.048 22.278 6.844 1.00 76.81 223 ASP A N 1
ATOM 1812 C CA . ASP A 1 223 ? -8.018 23.012 6.011 1.00 76.81 223 ASP A CA 1
ATOM 1813 C C . ASP A 1 223 ? -8.166 22.455 4.576 1.00 76.81 223 ASP A C 1
ATOM 1815 O O . ASP A 1 223 ? -8.838 23.043 3.731 1.00 76.81 223 ASP A O 1
ATOM 1819 N N . THR A 1 224 ? -7.485 21.351 4.247 1.00 82.50 224 THR A N 1
ATOM 1820 C CA . THR A 1 224 ? -7.484 20.744 2.911 1.00 82.50 224 THR A CA 1
ATOM 1821 C C . THR A 1 224 ? -8.378 19.507 2.916 1.00 82.50 224 THR A C 1
ATOM 1823 O O . THR A 1 224 ? -7.972 18.492 3.490 1.00 82.50 224 THR A O 1
ATOM 1826 N N . PRO A 1 225 ? -9.532 19.532 2.222 1.00 83.75 225 PRO A N 1
ATOM 1827 C CA . PRO A 1 225 ? -10.482 18.423 2.235 1.00 83.75 225 PRO A CA 1
ATOM 1828 C C . PRO A 1 225 ? -9.887 17.081 1.795 1.00 83.75 225 PRO A C 1
ATOM 1830 O O . PRO A 1 225 ? -10.242 16.038 2.336 1.00 83.75 225 PRO A O 1
ATOM 1833 N N . ASP A 1 226 ? -8.919 17.105 0.873 1.00 86.69 226 ASP A N 1
ATOM 1834 C CA . ASP A 1 226 ? -8.258 15.900 0.357 1.00 86.69 226 ASP A CA 1
ATOM 1835 C C . ASP A 1 226 ? -7.437 15.140 1.409 1.00 86.69 226 ASP A C 1
ATOM 1837 O O . ASP A 1 226 ? -7.049 13.991 1.189 1.00 86.69 226 ASP A O 1
ATOM 1841 N N . ARG A 1 227 ? -7.143 15.772 2.550 1.00 85.81 227 ARG A N 1
ATOM 1842 C CA . ARG A 1 227 ? -6.420 15.162 3.673 1.00 85.81 227 ARG A CA 1
ATOM 1843 C C . ARG A 1 227 ? -7.350 14.532 4.706 1.00 85.81 227 ARG A C 1
ATOM 1845 O O . ARG A 1 227 ? -6.858 13.862 5.615 1.00 85.81 227 ARG A O 1
ATOM 1852 N N . HIS A 1 228 ? -8.660 14.731 4.581 1.00 87.56 228 HIS A N 1
ATOM 1853 C CA . HIS A 1 228 ? -9.627 14.084 5.453 1.00 87.56 228 HIS A CA 1
ATOM 1854 C C . HIS A 1 228 ? -9.789 12.600 5.096 1.00 87.56 228 HIS A C 1
ATOM 1856 O O . HIS A 1 228 ? -9.659 12.219 3.926 1.00 87.56 228 HIS A O 1
ATOM 1862 N N . PRO A 1 229 ? -10.071 11.748 6.095 1.00 89.50 229 PRO A N 1
ATOM 1863 C CA . PRO A 1 229 ? -10.316 10.337 5.857 1.00 89.50 229 PRO A CA 1
ATOM 1864 C C . PRO A 1 229 ? -11.645 10.137 5.124 1.00 89.50 229 PRO A C 1
ATOM 1866 O O . PRO A 1 229 ? -12.676 10.673 5.513 1.00 89.50 229 PRO A O 1
ATOM 1869 N N . VAL A 1 230 ? -11.633 9.316 4.084 1.00 91.31 230 VAL A N 1
ATOM 1870 C CA . VAL A 1 230 ? -12.829 8.839 3.395 1.00 91.31 230 VAL A CA 1
ATOM 1871 C C . VAL A 1 230 ? -13.415 7.683 4.198 1.00 91.31 230 VAL A C 1
ATOM 1873 O O . VAL A 1 230 ? -12.720 6.720 4.526 1.00 91.31 230 VAL A O 1
ATOM 1876 N N . PHE A 1 231 ? -14.705 7.774 4.518 1.00 93.38 231 PHE A N 1
ATOM 1877 C CA . PHE A 1 231 ? -15.400 6.707 5.231 1.00 93.38 231 PHE A CA 1
ATOM 1878 C C . PHE A 1 231 ? -15.554 5.461 4.364 1.00 93.38 231 PHE A C 1
ATOM 1880 O O . PHE A 1 231 ? -15.962 5.547 3.207 1.00 93.38 231 PHE A O 1
ATOM 1887 N N . TYR A 1 232 ? -15.313 4.307 4.976 1.00 95.31 232 TYR A N 1
ATOM 1888 C CA . TYR A 1 232 ? -15.558 3.005 4.376 1.00 95.31 232 TYR A CA 1
ATOM 1889 C C . TYR A 1 232 ? -17.043 2.658 4.523 1.00 95.31 232 TYR A C 1
ATOM 1891 O O . TYR A 1 232 ? -17.589 2.698 5.634 1.00 95.31 232 TYR A O 1
ATOM 1899 N N . LYS A 1 233 ? -17.723 2.304 3.431 1.00 95.00 233 LYS A N 1
ATOM 1900 C CA . LYS A 1 233 ? -19.147 1.949 3.485 1.00 95.00 233 LYS A CA 1
ATOM 1901 C C . LYS A 1 233 ? -19.356 0.458 3.702 1.00 95.00 233 LYS A C 1
ATOM 1903 O O . LYS A 1 233 ? -19.015 -0.376 2.872 1.00 95.00 233 LYS A O 1
ATOM 1908 N N . ILE A 1 234 ? -20.039 0.128 4.794 1.00 94.38 234 ILE A N 1
ATOM 1909 C CA . ILE A 1 234 ? -20.520 -1.229 5.078 1.00 94.38 234 ILE A CA 1
ATOM 1910 C C . ILE A 1 234 ? -22.037 -1.149 5.169 1.00 94.38 234 ILE A C 1
ATOM 1912 O O . ILE A 1 234 ? -22.568 -0.380 5.968 1.00 94.38 234 ILE A O 1
ATOM 1916 N N . ASN A 1 235 ? -22.748 -1.898 4.320 1.00 90.69 235 ASN A N 1
ATOM 1917 C CA . ASN A 1 235 ? -24.215 -1.857 4.230 1.00 90.69 235 ASN A CA 1
ATOM 1918 C C . ASN A 1 235 ? -24.773 -0.422 4.089 1.00 90.69 235 ASN A C 1
ATOM 1920 O O . ASN A 1 235 ? -25.750 -0.060 4.744 1.00 90.69 235 ASN A O 1
ATOM 1924 N N . ASN A 1 236 ? -24.132 0.406 3.253 1.00 90.00 236 ASN A N 1
ATOM 1925 C CA . ASN A 1 236 ? -24.445 1.829 3.040 1.00 90.00 236 ASN A CA 1
ATOM 1926 C C . ASN A 1 236 ? -24.315 2.732 4.282 1.00 90.00 236 ASN A C 1
ATOM 1928 O O . ASN A 1 236 ? -24.850 3.839 4.289 1.00 90.00 236 ASN A O 1
ATOM 1932 N N . GLN A 1 237 ? -23.606 2.292 5.322 1.00 92.88 237 GLN A N 1
ATOM 1933 C CA . GLN A 1 237 ? -23.309 3.097 6.506 1.00 92.88 237 GLN A CA 1
ATOM 1934 C C . GLN A 1 237 ? -21.823 3.448 6.558 1.00 92.88 237 GLN A C 1
ATOM 1936 O O . GLN A 1 237 ? -20.972 2.616 6.236 1.00 92.88 237 GLN A O 1
ATOM 1941 N N . ASN A 1 238 ? -21.524 4.672 6.985 1.00 94.75 238 ASN A N 1
ATOM 1942 C CA . ASN A 1 238 ? -20.162 5.184 7.088 1.00 94.75 238 ASN A CA 1
ATOM 1943 C C . ASN A 1 238 ? -19.450 4.588 8.305 1.00 94.75 238 ASN A C 1
ATOM 1945 O O . ASN A 1 238 ? -19.962 4.644 9.426 1.00 94.75 238 ASN A O 1
ATOM 1949 N N . HIS A 1 239 ? -18.257 4.049 8.075 1.00 96.00 239 HIS A N 1
ATOM 1950 C CA . HIS A 1 239 ? -17.382 3.533 9.117 1.00 96.00 239 HIS A CA 1
ATOM 1951 C C . HIS A 1 239 ? -15.985 4.139 8.992 1.00 96.00 239 HIS A C 1
ATOM 1953 O O . HIS A 1 239 ? -15.469 4.337 7.889 1.00 96.00 239 HIS A O 1
ATOM 1959 N N . LEU A 1 240 ? -15.357 4.391 10.138 1.00 95.62 240 LEU A N 1
ATOM 1960 C CA . LEU A 1 240 ? -13.908 4.525 10.220 1.00 95.62 240 LEU A CA 1
ATOM 1961 C C . LEU A 1 240 ? -13.319 3.131 10.375 1.00 95.62 240 LEU A C 1
ATOM 1963 O O . LEU A 1 240 ? -13.724 2.387 11.268 1.00 95.62 240 LEU A O 1
ATOM 1967 N N . VAL A 1 241 ? -12.386 2.785 9.494 1.00 96.94 241 VAL A N 1
ATOM 1968 C CA . VAL A 1 241 ? -11.740 1.476 9.492 1.00 96.94 241 VAL A CA 1
ATOM 1969 C C . VAL A 1 241 ? -10.262 1.650 9.758 1.00 96.94 241 VAL A C 1
ATOM 1971 O O . VAL A 1 241 ? -9.552 2.303 8.996 1.00 96.94 241 VAL A O 1
ATOM 1974 N N . TYR A 1 242 ? -9.817 1.019 10.831 1.00 97.50 242 TYR A N 1
ATOM 1975 C CA . TYR A 1 242 ? -8.417 0.912 11.192 1.00 97.50 242 TYR A CA 1
ATOM 1976 C C . TYR A 1 242 ? -8.042 -0.556 11.286 1.00 97.50 242 TYR A C 1
ATOM 1978 O O . TYR A 1 242 ? -8.882 -1.401 11.599 1.00 97.50 242 TYR A O 1
ATOM 1986 N N . GLY A 1 243 ? -6.781 -0.868 11.031 1.00 96.12 243 GLY A N 1
ATOM 1987 C CA . GLY A 1 243 ? -6.306 -2.231 11.129 1.00 96.12 243 GLY A CA 1
ATOM 1988 C C . GLY A 1 243 ? -4.850 -2.334 11.511 1.00 96.12 243 GLY A C 1
ATOM 1989 O O . GLY A 1 243 ? -4.071 -1.390 11.385 1.00 96.12 243 GLY A O 1
ATOM 1990 N N . PHE A 1 244 ? -4.504 -3.508 12.006 1.00 96.06 244 PHE A N 1
ATOM 1991 C CA . PHE A 1 244 ? -3.185 -3.800 12.531 1.00 96.06 244 PHE A CA 1
ATOM 1992 C C . PHE A 1 244 ? -2.892 -5.298 12.411 1.00 96.06 244 PHE A C 1
ATOM 1994 O O . PHE A 1 244 ? -3.824 -6.111 12.351 1.00 96.06 244 PHE A O 1
ATOM 2001 N N . PRO A 1 245 ? -1.608 -5.680 12.384 1.00 95.44 245 PRO A N 1
ATOM 2002 C CA . PRO A 1 245 ? -1.216 -7.074 12.441 1.00 95.44 245 PRO A CA 1
ATOM 2003 C C . PRO A 1 245 ? -1.670 -7.693 13.760 1.00 95.44 245 PRO A C 1
ATOM 2005 O O . PRO A 1 245 ? -1.540 -7.076 14.819 1.00 95.44 245 PRO A O 1
ATOM 2008 N N . LEU A 1 246 ? -2.184 -8.913 13.707 1.00 93.88 246 LEU A N 1
ATOM 2009 C CA . LEU A 1 246 ? -2.622 -9.652 14.881 1.00 93.88 246 LEU A CA 1
ATOM 2010 C C . LEU A 1 246 ? -1.438 -10.197 15.673 1.00 93.88 246 LEU A C 1
ATOM 2012 O O . LEU A 1 246 ? -0.405 -10.578 15.121 1.00 93.88 246 LEU A O 1
ATOM 2016 N N . SER A 1 247 ? -1.621 -10.273 16.989 1.00 89.88 247 SER A N 1
ATOM 2017 C CA . SER A 1 247 ? -0.687 -10.966 17.870 1.00 89.88 247 SER A CA 1
ATOM 2018 C C . SER A 1 247 ? -0.458 -12.411 17.390 1.00 89.88 247 SER A C 1
ATOM 2020 O O . SER A 1 247 ? -1.437 -13.099 17.092 1.00 89.88 247 SER A O 1
ATOM 2022 N N . PRO A 1 248 ? 0.791 -12.926 17.374 1.00 82.81 248 PRO A N 1
ATOM 2023 C CA . PRO A 1 248 ? 1.111 -14.274 16.879 1.00 82.81 248 PRO A CA 1
ATOM 2024 C C . PRO A 1 248 ? 0.361 -15.418 17.577 1.00 82.81 248 PRO A C 1
ATOM 2026 O O . PRO A 1 248 ? 0.324 -16.540 17.082 1.00 82.81 248 PRO A O 1
ATOM 2029 N N . HIS A 1 249 ? -0.207 -15.155 18.754 1.00 82.44 249 HIS A N 1
ATOM 2030 C CA . HIS A 1 249 ? -0.990 -16.124 19.520 1.00 82.44 249 HIS A CA 1
ATOM 2031 C C . HIS A 1 249 ? -2.454 -16.215 19.072 1.00 82.44 249 HIS A C 1
ATOM 2033 O O . HIS A 1 249 ? -3.192 -17.061 19.578 1.00 82.44 249 HIS A O 1
ATOM 2039 N N . MET A 1 250 ? -2.891 -15.345 18.163 1.00 83.19 250 MET A N 1
ATOM 2040 C CA . MET A 1 250 ? -4.249 -15.317 17.639 1.00 83.19 250 MET A CA 1
ATOM 2041 C C . MET A 1 250 ? -4.281 -15.949 16.251 1.00 83.19 250 MET A C 1
ATOM 2043 O O . MET A 1 250 ? -3.473 -15.621 15.387 1.00 83.19 250 MET A O 1
ATOM 2047 N N . SER A 1 251 ? -5.230 -16.856 16.033 1.00 75.31 251 SER A N 1
ATOM 2048 C CA . SER A 1 251 ? -5.503 -17.416 14.715 1.00 75.31 251 SER A CA 1
ATOM 2049 C C . SER A 1 251 ? -6.577 -16.606 13.997 1.00 75.31 251 SER A C 1
ATOM 2051 O O . SER A 1 251 ? -7.513 -16.089 14.612 1.00 75.31 251 SER A O 1
ATOM 2053 N N . VAL A 1 252 ? -6.446 -16.530 12.677 1.00 79.94 252 VAL A N 1
ATOM 2054 C CA . VAL A 1 252 ? -7.513 -16.072 11.784 1.00 79.94 252 VAL A CA 1
ATOM 2055 C C . VAL A 1 252 ? -8.287 -17.266 11.246 1.00 79.94 252 VAL A C 1
ATOM 2057 O O . VAL A 1 252 ? -7.849 -18.409 11.357 1.00 79.94 252 VAL A O 1
ATOM 2060 N N . SER A 1 253 ? -9.465 -17.012 10.680 1.00 72.94 253 SER A N 1
ATOM 2061 C CA . SER A 1 253 ? -10.247 -18.072 10.046 1.00 72.94 253 SER A CA 1
ATOM 2062 C C . SER A 1 253 ? -9.499 -18.683 8.856 1.00 72.94 253 SER A C 1
ATOM 2064 O O . SER A 1 253 ? -8.916 -17.945 8.065 1.00 72.94 253 SER A O 1
ATOM 2066 N N . ASP A 1 254 ? -9.624 -19.998 8.658 1.00 64.06 254 ASP A N 1
ATOM 2067 C CA . ASP A 1 254 ? -8.945 -20.760 7.589 1.00 64.06 254 ASP A CA 1
ATOM 2068 C C . ASP A 1 254 ? -9.255 -20.287 6.148 1.00 64.06 254 ASP A C 1
ATOM 2070 O O . ASP A 1 254 ? -8.649 -20.760 5.193 1.00 64.06 254 ASP A O 1
ATOM 2074 N N . ASN A 1 255 ? -10.202 -19.360 5.964 1.00 70.44 255 ASN A N 1
ATOM 2075 C CA . ASN A 1 255 ? -10.667 -18.873 4.660 1.00 70.44 255 ASN A CA 1
ATOM 2076 C C . ASN A 1 255 ? -10.271 -17.411 4.360 1.00 70.44 255 ASN A C 1
ATOM 2078 O O . ASN A 1 255 ? -10.910 -16.770 3.518 1.00 70.44 255 ASN A O 1
ATOM 2082 N N . CYS A 1 256 ? -9.278 -16.850 5.053 1.00 80.25 256 CYS A N 1
ATOM 2083 C CA . CYS A 1 256 ? -8.778 -15.508 4.748 1.00 80.25 256 CYS A CA 1
ATOM 2084 C C . CYS A 1 256 ? -7.973 -15.521 3.439 1.00 80.25 256 CYS A C 1
ATOM 2086 O O . CYS A 1 256 ? -7.015 -16.275 3.295 1.00 80.25 256 CYS A O 1
ATOM 2088 N N . LYS A 1 257 ? -8.362 -14.678 2.475 1.00 81.56 257 LYS A N 1
ATOM 2089 C CA . LYS A 1 257 ? -7.567 -14.458 1.260 1.00 81.56 257 LYS A CA 1
ATOM 2090 C C . LYS A 1 257 ? -6.314 -13.649 1.603 1.00 81.56 257 LYS A C 1
ATOM 2092 O O . LYS A 1 257 ? -6.390 -12.740 2.432 1.00 81.56 257 LYS A O 1
ATOM 2097 N N . ASN A 1 258 ? -5.206 -13.980 0.945 1.00 90.56 258 ASN A N 1
ATOM 2098 C CA . ASN A 1 258 ? -3.938 -13.276 1.084 1.00 90.56 258 ASN A CA 1
ATOM 2099 C C . ASN A 1 258 ? -3.749 -12.237 -0.025 1.00 90.56 258 ASN A C 1
ATOM 2101 O O . ASN A 1 258 ? -3.897 -12.548 -1.206 1.00 90.56 258 ASN A O 1
ATOM 2105 N N . ILE A 1 259 ? -3.426 -11.011 0.381 1.00 93.06 259 ILE A N 1
ATOM 2106 C CA . ILE A 1 259 ? -3.001 -9.922 -0.491 1.00 93.06 259 ILE A CA 1
ATOM 2107 C C . ILE A 1 259 ? -1.478 -9.953 -0.539 1.00 93.06 259 ILE A C 1
ATOM 2109 O O . ILE A 1 259 ? -0.814 -9.699 0.466 1.00 93.06 259 ILE A O 1
ATOM 2113 N N . ASN A 1 260 ? -0.927 -10.254 -1.711 1.00 90.81 260 ASN A N 1
ATOM 2114 C CA . ASN A 1 260 ? 0.513 -10.230 -1.921 1.00 90.81 260 ASN A CA 1
ATOM 2115 C C . ASN A 1 260 ? 0.938 -8.846 -2.402 1.00 90.81 260 ASN A C 1
ATOM 2117 O O . ASN A 1 260 ? 0.452 -8.355 -3.418 1.00 90.81 260 ASN A O 1
ATOM 2121 N N . ILE A 1 261 ? 1.846 -8.226 -1.659 1.00 91.56 261 ILE A N 1
ATOM 2122 C CA . ILE A 1 261 ? 2.368 -6.891 -1.924 1.00 91.56 261 ILE A CA 1
ATOM 2123 C C . ILE A 1 261 ? 3.884 -6.981 -1.939 1.00 91.56 261 ILE A C 1
ATOM 2125 O O . ILE A 1 261 ? 4.502 -7.440 -0.975 1.00 91.56 261 ILE A O 1
ATOM 2129 N N . GLN A 1 262 ? 4.491 -6.506 -3.022 1.00 89.06 262 GLN A N 1
ATOM 2130 C CA . GLN A 1 262 ? 5.937 -6.370 -3.093 1.00 89.06 262 GLN A CA 1
ATOM 2131 C C . GLN A 1 262 ? 6.377 -5.174 -2.250 1.00 89.06 262 GLN A C 1
ATOM 2133 O O . GLN A 1 262 ? 6.092 -4.023 -2.575 1.00 89.06 262 GLN A O 1
ATOM 2138 N N . ILE A 1 263 ? 7.066 -5.468 -1.152 1.00 90.75 263 ILE A N 1
ATOM 2139 C CA . ILE A 1 263 ? 7.659 -4.458 -0.280 1.00 90.75 263 ILE A CA 1
ATOM 2140 C C . ILE A 1 263 ? 9.057 -4.170 -0.808 1.00 90.75 263 ILE A C 1
ATOM 2142 O O . ILE A 1 263 ? 9.910 -5.059 -0.841 1.00 90.75 263 ILE A O 1
ATOM 2146 N N . ILE A 1 264 ? 9.283 -2.923 -1.198 1.00 90.25 264 ILE A N 1
ATOM 2147 C CA . ILE A 1 264 ? 10.556 -2.468 -1.745 1.00 90.25 264 ILE A CA 1
ATOM 2148 C C . ILE A 1 264 ? 11.591 -2.401 -0.621 1.00 90.25 264 ILE A C 1
ATOM 2150 O O . ILE A 1 264 ? 11.297 -1.932 0.482 1.00 90.25 264 ILE A O 1
ATOM 2154 N N . ASP A 1 265 ? 12.819 -2.846 -0.886 1.00 88.06 265 ASP A N 1
ATOM 2155 C CA . ASP A 1 265 ? 13.929 -2.682 0.059 1.00 88.06 265 ASP A CA 1
ATOM 2156 C C . ASP A 1 265 ? 14.397 -1.216 0.075 1.00 88.06 265 ASP A C 1
ATOM 2158 O O . ASP A 1 265 ? 15.199 -0.786 -0.759 1.00 88.06 265 ASP A O 1
ATOM 2162 N N . THR A 1 266 ? 13.811 -0.421 0.969 1.00 88.50 266 THR A N 1
ATOM 2163 C CA . THR A 1 266 ? 14.131 0.992 1.203 1.00 88.50 266 THR A CA 1
ATOM 2164 C C . THR A 1 266 ? 13.866 1.365 2.665 1.00 88.50 266 THR A C 1
ATOM 2166 O O . THR A 1 266 ? 13.063 0.727 3.353 1.00 88.50 266 THR A O 1
ATOM 2169 N N . GLU A 1 267 ? 14.542 2.415 3.134 1.00 89.56 267 GLU A N 1
ATOM 2170 C CA . GLU A 1 267 ? 14.326 3.027 4.455 1.00 89.56 267 GLU A CA 1
ATOM 2171 C C . GLU A 1 267 ? 13.157 4.031 4.445 1.00 89.56 267 GLU A C 1
ATOM 2173 O O . GLU A 1 267 ? 12.781 4.587 5.477 1.00 89.56 267 GLU A O 1
ATOM 2178 N N . GLU A 1 268 ? 12.573 4.275 3.273 1.00 89.44 268 GLU A N 1
ATOM 2179 C CA . GLU A 1 268 ? 11.429 5.159 3.093 1.00 89.44 268 GLU A CA 1
ATOM 2180 C C . GLU A 1 268 ? 10.124 4.522 3.588 1.00 89.44 268 GLU A C 1
ATOM 2182 O O . GLU A 1 268 ? 9.932 3.302 3.546 1.00 89.44 268 GLU A O 1
ATOM 2187 N N . LYS A 1 269 ? 9.182 5.368 4.020 1.00 91.31 269 LYS A N 1
ATOM 2188 C CA . LYS A 1 269 ? 7.821 4.923 4.323 1.00 91.31 269 LYS A CA 1
ATOM 2189 C C . LYS A 1 269 ? 7.103 4.562 3.025 1.00 91.31 269 LYS A C 1
ATOM 2191 O O . 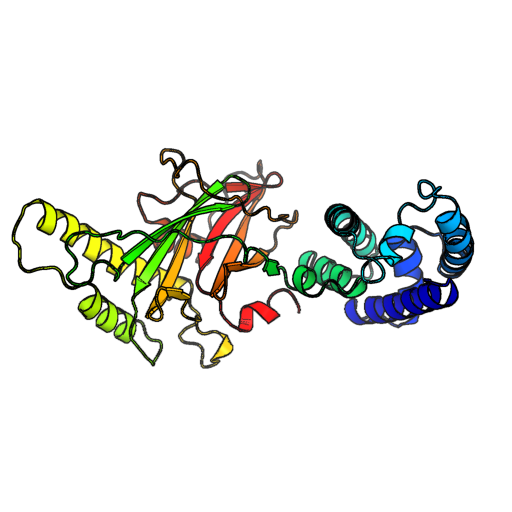LYS A 1 269 ? 6.944 5.418 2.163 1.00 91.31 269 LYS A O 1
ATOM 2196 N N . GLN A 1 270 ? 6.586 3.342 2.941 1.00 92.94 270 GLN A N 1
ATOM 2197 C CA . GLN A 1 270 ? 5.819 2.871 1.788 1.00 92.94 270 GLN A CA 1
ATOM 2198 C C . GLN A 1 270 ? 4.326 2.928 2.102 1.00 92.94 270 GLN A C 1
ATOM 2200 O O . GLN A 1 270 ? 3.893 2.500 3.174 1.00 92.94 270 GLN A O 1
ATOM 2205 N N . VAL A 1 271 ? 3.536 3.468 1.177 1.00 94.56 271 VAL A N 1
ATOM 2206 C CA . VAL A 1 271 ? 2.087 3.634 1.329 1.00 94.56 271 VAL A CA 1
ATOM 2207 C C . VAL A 1 271 ? 1.406 2.911 0.175 1.00 94.56 271 VAL A C 1
ATOM 2209 O O . VAL A 1 271 ? 1.625 3.260 -0.975 1.00 94.56 271 VAL A O 1
ATOM 2212 N N . PHE A 1 272 ? 0.563 1.928 0.464 1.00 95.62 272 PHE A N 1
ATOM 2213 C CA . PHE A 1 272 ? -0.179 1.174 -0.544 1.00 95.62 272 PHE A CA 1
ATOM 2214 C C . PHE A 1 272 ? -1.670 1.475 -0.423 1.00 95.62 272 PHE A C 1
ATOM 2216 O O . PHE A 1 272 ? -2.221 1.482 0.681 1.00 95.62 272 PHE A O 1
ATOM 2223 N N . ILE A 1 273 ? -2.336 1.710 -1.552 1.00 96.44 273 ILE A N 1
ATOM 2224 C CA . ILE A 1 273 ? -3.789 1.897 -1.602 1.00 96.44 273 ILE A CA 1
ATOM 2225 C C . ILE A 1 273 ? -4.413 0.541 -1.911 1.00 96.44 273 ILE A C 1
ATOM 2227 O O . ILE A 1 273 ? -4.214 -0.001 -2.992 1.00 96.44 273 ILE A O 1
ATOM 2231 N N . LEU A 1 274 ? -5.172 -0.006 -0.968 1.00 96.38 274 LEU A N 1
ATOM 2232 C CA . LEU A 1 274 ? -5.868 -1.277 -1.131 1.00 96.38 274 LEU A CA 1
ATOM 2233 C C . LEU A 1 274 ? -7.282 -1.011 -1.653 1.00 96.38 274 LEU A C 1
ATOM 2235 O O . LEU A 1 274 ? -8.101 -0.445 -0.923 1.00 96.38 274 LEU A O 1
ATOM 2239 N N . ASN A 1 275 ? -7.583 -1.433 -2.883 1.00 95.00 275 ASN A N 1
ATOM 2240 C CA . ASN A 1 275 ? -8.958 -1.469 -3.385 1.00 95.00 275 ASN A CA 1
ATOM 2241 C C . ASN A 1 275 ? -9.620 -2.766 -2.901 1.00 95.00 275 ASN A C 1
ATOM 2243 O O . ASN A 1 275 ? -9.192 -3.855 -3.268 1.00 95.00 275 ASN A O 1
ATOM 2247 N N . LEU A 1 276 ? -10.641 -2.655 -2.050 1.00 93.06 276 LEU A N 1
ATOM 2248 C CA . LEU A 1 276 ? -11.336 -3.779 -1.415 1.00 93.06 276 LEU A CA 1
ATOM 2249 C C . LEU A 1 276 ? -12.825 -3.693 -1.757 1.00 93.06 276 LEU A C 1
ATOM 2251 O O . LEU A 1 276 ? -13.615 -3.046 -1.060 1.00 93.06 276 LEU A O 1
ATOM 2255 N N . GLY A 1 277 ? -13.202 -4.326 -2.865 1.00 87.50 277 GLY A N 1
ATOM 2256 C CA . GLY A 1 277 ? -14.471 -4.068 -3.541 1.00 87.50 277 GLY A CA 1
ATOM 2257 C C . GLY A 1 277 ? -14.562 -2.603 -3.986 1.00 87.50 277 GLY A C 1
ATOM 2258 O O . GLY A 1 277 ? -13.625 -2.058 -4.549 1.00 87.50 277 GLY A O 1
ATOM 2259 N N . ASN A 1 278 ? -15.672 -1.928 -3.684 1.00 88.00 278 ASN A N 1
ATOM 2260 C CA . ASN A 1 278 ? -15.855 -0.513 -4.051 1.00 88.00 278 ASN A CA 1
ATOM 2261 C C . ASN A 1 278 ? -15.194 0.478 -3.077 1.00 88.00 278 ASN A C 1
ATOM 2263 O O . ASN A 1 278 ? -15.295 1.691 -3.264 1.00 88.00 278 ASN A O 1
ATOM 2267 N N . GLU A 1 279 ? -14.576 -0.025 -2.014 1.00 94.44 279 GLU A N 1
ATOM 2268 C CA . GLU A 1 279 ? -14.051 0.775 -0.917 1.00 94.44 279 GLU A CA 1
ATOM 2269 C C . GLU A 1 279 ? -12.522 0.723 -0.899 1.00 94.44 279 GLU A C 1
ATOM 2271 O O . GLU A 1 279 ? -11.906 -0.154 -1.506 1.00 94.44 279 GLU A O 1
ATOM 2276 N N . ARG A 1 280 ? -11.893 1.671 -0.200 1.00 95.00 280 ARG A N 1
ATOM 2277 C CA . ARG A 1 280 ? -10.432 1.788 -0.163 1.00 95.00 280 ARG A CA 1
ATOM 2278 C C . ARG A 1 280 ? -9.911 1.935 1.248 1.00 95.00 280 ARG A C 1
ATOM 2280 O O . ARG A 1 280 ? -10.494 2.648 2.062 1.00 95.00 280 ARG A O 1
ATOM 2287 N N . LEU A 1 281 ? -8.774 1.303 1.499 1.00 96.62 281 LEU A N 1
ATOM 2288 C CA . LEU A 1 281 ? -7.977 1.490 2.706 1.00 96.62 281 LEU A CA 1
ATOM 2289 C C . LEU A 1 281 ? -6.534 1.783 2.320 1.00 96.62 281 LEU A C 1
ATOM 2291 O O . LEU A 1 281 ? -6.123 1.550 1.185 1.00 96.62 281 LEU A O 1
ATOM 2295 N N . VAL A 1 282 ? -5.767 2.296 3.273 1.00 96.44 282 VAL A N 1
ATOM 2296 C CA . VAL A 1 282 ? -4.343 2.547 3.083 1.00 96.44 282 VAL A CA 1
ATOM 2297 C C . VAL A 1 282 ? -3.549 1.696 4.046 1.00 96.44 282 VAL A C 1
ATOM 2299 O O . VAL A 1 282 ? -3.797 1.725 5.249 1.00 96.44 282 VAL A O 1
ATOM 2302 N N . LEU A 1 283 ? -2.592 0.963 3.496 1.00 96.62 283 LEU A N 1
ATOM 2303 C CA . LEU A 1 283 ? -1.612 0.179 4.224 1.00 96.62 283 LEU A CA 1
ATOM 2304 C C . LEU A 1 283 ? -0.290 0.943 4.239 1.00 96.62 283 LEU A C 1
ATOM 2306 O O . LEU A 1 283 ? 0.254 1.260 3.183 1.00 96.62 283 LEU A O 1
ATOM 2310 N N . GLU A 1 284 ? 0.230 1.240 5.424 1.00 95.19 284 GLU A N 1
ATOM 2311 C CA . GLU A 1 284 ? 1.524 1.903 5.574 1.00 95.19 284 GLU A CA 1
ATOM 2312 C C . GLU A 1 284 ? 2.560 0.937 6.145 1.00 95.19 284 GLU A C 1
ATOM 2314 O O . GLU A 1 284 ? 2.318 0.309 7.175 1.00 95.19 284 GLU A O 1
ATOM 2319 N N . PHE A 1 285 ? 3.726 0.873 5.502 1.00 93.50 285 PHE A N 1
ATOM 2320 C CA . PHE A 1 285 ? 4.935 0.241 6.022 1.00 93.50 285 PHE A CA 1
ATOM 2321 C C . PHE A 1 285 ? 5.920 1.333 6.411 1.00 93.50 285 PHE A C 1
ATOM 2323 O O . PHE A 1 285 ? 6.483 2.023 5.560 1.00 93.50 285 PHE A O 1
ATOM 2330 N N . ILE A 1 286 ? 6.133 1.491 7.711 1.00 92.69 286 ILE A N 1
ATOM 2331 C CA . ILE A 1 286 ? 7.035 2.494 8.264 1.00 92.69 286 ILE A CA 1
ATOM 2332 C C . ILE A 1 286 ? 8.312 1.782 8.684 1.00 92.69 286 ILE A C 1
ATOM 2334 O O . ILE A 1 286 ? 8.307 0.998 9.635 1.00 92.69 286 ILE A O 1
ATOM 2338 N N . PHE A 1 287 ? 9.400 2.051 7.968 1.00 91.50 287 PHE A N 1
ATOM 2339 C CA . PHE A 1 287 ? 10.719 1.537 8.311 1.00 91.50 287 PHE A CA 1
ATOM 2340 C C . PHE A 1 287 ? 11.162 2.037 9.693 1.00 91.50 287 PHE A C 1
ATOM 2342 O O . PHE A 1 287 ? 10.962 3.202 10.051 1.00 91.50 287 PHE A O 1
ATOM 2349 N N . LEU A 1 288 ? 11.778 1.146 10.469 1.00 89.81 288 LEU A N 1
ATOM 2350 C CA . LEU A 1 288 ? 12.320 1.453 11.790 1.00 89.81 288 LEU A CA 1
ATOM 2351 C C . LEU A 1 288 ? 13.849 1.367 11.790 1.00 89.81 288 LEU A C 1
ATOM 2353 O O . LEU A 1 288 ? 14.536 2.342 12.095 1.00 89.81 288 LEU A O 1
ATOM 2357 N N . ASN A 1 289 ? 14.387 0.191 11.470 1.00 87.94 289 ASN A N 1
ATOM 2358 C CA . ASN A 1 289 ? 15.817 -0.103 11.495 1.00 87.94 289 ASN A CA 1
ATOM 2359 C C . ASN A 1 289 ? 16.124 -1.436 10.797 1.00 87.94 289 ASN A C 1
ATOM 2361 O O . ASN A 1 289 ? 15.277 -2.326 10.729 1.00 87.94 289 ASN A O 1
ATOM 2365 N N . LYS A 1 290 ? 17.370 -1.606 10.343 1.00 87.62 290 LYS A N 1
ATOM 2366 C CA . LYS A 1 290 ? 17.864 -2.889 9.831 1.00 87.62 290 LYS A CA 1
ATOM 2367 C C . LYS A 1 290 ? 18.097 -3.884 10.968 1.00 87.62 290 LYS A C 1
ATOM 2369 O O . LYS A 1 290 ? 18.456 -3.510 12.088 1.00 87.62 290 LYS A O 1
ATOM 2374 N N . ILE A 1 291 ? 17.927 -5.170 10.677 1.00 83.75 291 ILE A N 1
ATOM 2375 C CA . ILE A 1 291 ? 18.297 -6.244 11.598 1.00 83.75 291 ILE A CA 1
ATOM 2376 C C . ILE A 1 291 ? 19.813 -6.205 11.793 1.00 83.75 291 ILE A C 1
ATOM 2378 O O . ILE A 1 291 ? 20.575 -6.219 10.831 1.00 83.75 291 ILE A O 1
ATOM 2382 N N . GLY A 1 292 ? 20.247 -6.178 13.052 1.00 77.75 292 GLY A N 1
ATOM 2383 C CA . GLY A 1 292 ? 21.665 -6.112 13.419 1.00 77.75 292 GLY A CA 1
ATOM 2384 C C . GLY A 1 292 ? 22.141 -4.725 13.855 1.00 77.75 292 GLY A C 1
ATOM 2385 O O . GLY A 1 292 ? 23.134 -4.647 14.570 1.00 77.75 292 GLY A O 1
ATOM 2386 N N . ASP A 1 293 ? 21.390 -3.660 13.559 1.00 76.81 293 ASP A N 1
ATOM 2387 C CA . ASP A 1 293 ? 21.694 -2.293 14.023 1.00 76.81 293 ASP A CA 1
ATOM 2388 C C . ASP A 1 293 ? 21.409 -2.073 15.527 1.00 76.81 293 ASP A C 1
ATOM 2390 O O . ASP A 1 293 ? 21.658 -0.989 16.059 1.00 76.81 293 ASP A O 1
ATOM 2394 N N . GLY A 1 294 ? 20.863 -3.082 16.216 1.00 66.56 294 GLY A N 1
ATOM 2395 C CA . GLY A 1 294 ? 20.298 -2.958 17.563 1.00 66.56 294 GLY A CA 1
ATOM 2396 C C . GLY A 1 294 ? 18.927 -2.270 17.567 1.00 66.56 294 GLY A C 1
ATOM 2397 O O . GLY A 1 294 ? 18.479 -1.743 16.548 1.00 66.56 294 GLY A O 1
ATOM 2398 N N . GLU A 1 295 ? 18.229 -2.292 18.706 1.00 67.38 295 GLU A N 1
ATOM 2399 C CA . GLU A 1 295 ? 16.974 -1.546 18.871 1.00 67.38 295 GLU A CA 1
ATOM 2400 C C . GLU A 1 295 ? 17.262 -0.038 18.886 1.00 67.38 295 GLU A C 1
ATOM 2402 O O . GLU A 1 295 ? 17.956 0.467 19.771 1.00 67.38 295 GLU A O 1
ATOM 2407 N N . LYS A 1 296 ? 16.730 0.688 17.897 1.00 69.88 296 LYS A N 1
ATOM 2408 C CA . LYS A 1 296 ? 16.730 2.156 17.886 1.00 69.88 296 LYS A CA 1
ATOM 2409 C C . LYS A 1 296 ? 15.455 2.656 18.561 1.00 69.88 296 LYS A C 1
ATOM 2411 O O . LYS A 1 296 ? 14.388 2.069 18.389 1.00 69.88 296 LYS A O 1
ATOM 2416 N N . SER A 1 297 ? 15.557 3.754 19.307 1.00 72.62 297 SER A N 1
ATOM 2417 C CA . SER A 1 297 ? 14.378 4.433 19.847 1.00 72.62 297 SER A CA 1
ATOM 2418 C C . SER A 1 297 ? 13.455 4.866 18.710 1.00 72.62 297 SER A C 1
ATOM 2420 O O . SER A 1 297 ? 13.922 5.383 17.692 1.00 72.62 297 SER A O 1
ATOM 2422 N N . TYR A 1 298 ? 12.148 4.689 18.894 1.00 78.38 298 TYR A N 1
ATOM 2423 C CA . TYR A 1 298 ? 11.158 5.176 17.941 1.00 78.38 298 TYR A CA 1
ATOM 2424 C C . TYR A 1 298 ? 11.250 6.695 17.791 1.00 78.38 298 TYR A C 1
ATOM 2426 O O . TYR A 1 298 ? 11.487 7.422 18.761 1.00 78.38 298 TYR A O 1
ATOM 2434 N N . SER A 1 299 ? 11.003 7.183 16.575 1.00 85.25 299 SER A N 1
ATOM 2435 C CA . SER A 1 299 ? 10.646 8.589 16.402 1.00 85.25 299 SER A CA 1
ATOM 2436 C C . SER A 1 299 ? 9.382 8.890 17.226 1.00 85.25 299 SER A C 1
ATOM 2438 O O . SER A 1 299 ? 8.567 7.986 17.437 1.00 85.25 299 SER A O 1
ATOM 2440 N N . PRO A 1 300 ? 9.164 10.141 17.671 1.00 87.62 300 PRO A N 1
ATOM 2441 C CA . PRO A 1 300 ? 7.961 10.495 18.427 1.00 87.62 300 PRO A CA 1
ATOM 2442 C C . PRO A 1 300 ? 6.661 10.081 17.725 1.00 87.62 300 PRO A C 1
ATOM 2444 O O . PRO A 1 300 ? 5.738 9.606 18.374 1.00 87.62 300 PRO A O 1
ATOM 2447 N N . GLN A 1 301 ? 6.615 10.190 16.394 1.00 86.62 301 GLN A N 1
ATOM 2448 C CA . GLN A 1 301 ? 5.459 9.776 15.602 1.00 86.62 301 GLN A CA 1
ATOM 2449 C C . GLN A 1 301 ? 5.253 8.256 15.624 1.00 86.62 301 GLN A C 1
ATOM 2451 O O . GLN A 1 301 ? 4.140 7.795 15.855 1.00 86.62 301 GLN A O 1
ATOM 2456 N N . ASN A 1 302 ? 6.314 7.465 15.441 1.00 89.62 302 ASN A N 1
ATOM 2457 C CA . ASN A 1 302 ? 6.201 6.003 15.461 1.00 89.62 302 ASN A CA 1
ATOM 2458 C C . ASN A 1 302 ? 5.840 5.494 16.863 1.00 89.62 302 ASN A C 1
ATOM 2460 O O . ASN A 1 302 ? 5.069 4.546 16.998 1.00 89.62 302 ASN A O 1
ATOM 2464 N N . GLN A 1 303 ? 6.361 6.154 17.903 1.00 90.88 303 GLN A N 1
ATOM 2465 C CA . GLN A 1 303 ? 5.994 5.875 19.287 1.00 90.88 303 GLN A CA 1
ATOM 2466 C C . GLN A 1 303 ? 4.513 6.182 19.531 1.00 90.88 303 GLN A C 1
ATOM 2468 O O . GLN A 1 303 ? 3.814 5.362 20.115 1.00 90.88 303 GLN A O 1
ATOM 2473 N N . TRP A 1 304 ? 4.006 7.304 19.013 1.00 91.75 304 TRP A N 1
ATOM 2474 C CA . TRP A 1 304 ? 2.595 7.660 19.147 1.00 91.75 304 TRP A CA 1
ATOM 2475 C C . TRP A 1 304 ? 1.668 6.633 18.481 1.00 91.75 304 TRP A C 1
ATOM 2477 O O . TRP A 1 304 ? 0.673 6.234 19.082 1.00 91.75 304 TRP A O 1
ATOM 2487 N N . ILE A 1 305 ? 2.019 6.117 17.298 1.00 92.38 305 ILE A N 1
ATOM 2488 C CA . ILE A 1 305 ? 1.253 5.038 16.648 1.00 92.38 305 ILE A CA 1
ATOM 2489 C C . ILE A 1 305 ? 1.253 3.771 17.515 1.00 92.38 305 ILE A C 1
ATOM 2491 O O . ILE A 1 305 ? 0.219 3.113 17.664 1.00 92.38 305 ILE A O 1
ATOM 2495 N N . LYS A 1 306 ? 2.402 3.433 18.111 1.00 91.75 306 LYS A N 1
ATOM 2496 C CA . LYS A 1 306 ? 2.523 2.280 19.007 1.00 91.75 306 LYS A CA 1
ATOM 2497 C C . LYS A 1 306 ? 1.641 2.428 20.250 1.00 91.75 306 LYS A C 1
ATOM 2499 O O . LYS A 1 306 ? 0.940 1.491 20.617 1.00 91.75 306 LYS A O 1
ATOM 2504 N N . ASP A 1 307 ? 1.638 3.616 20.844 1.00 92.19 307 ASP A N 1
ATOM 2505 C CA . ASP A 1 307 ? 0.898 3.922 22.071 1.00 92.19 307 ASP A CA 1
ATOM 2506 C C . ASP A 1 307 ? -0.608 4.128 21.841 1.00 92.19 307 ASP A C 1
ATOM 2508 O O . ASP A 1 307 ? -1.372 4.188 22.804 1.00 92.19 307 ASP A O 1
ATOM 2512 N N . THR A 1 308 ? -1.052 4.212 20.583 1.00 92.62 308 THR A N 1
ATOM 2513 C CA . THR A 1 308 ? -2.459 4.424 20.211 1.00 92.62 308 THR A CA 1
ATOM 2514 C C . THR A 1 308 ? -3.009 3.236 19.438 1.00 92.62 308 THR A C 1
ATOM 2516 O O . THR A 1 308 ? -3.570 2.324 20.047 1.00 92.62 308 THR A O 1
ATOM 2519 N N . LEU A 1 309 ? -2.814 3.190 18.120 1.00 91.81 309 LEU A N 1
ATOM 2520 C CA . LEU A 1 309 ? -3.376 2.164 17.250 1.00 91.81 309 LEU A CA 1
ATOM 2521 C C . LEU A 1 309 ? -2.978 0.756 17.701 1.00 91.81 309 LEU A C 1
ATOM 2523 O O . LEU A 1 309 ? -3.836 -0.125 17.790 1.00 91.81 309 LEU A O 1
ATOM 2527 N N . LEU A 1 310 ? -1.700 0.557 18.023 1.00 92.06 310 LEU A N 1
ATOM 2528 C CA . LEU A 1 310 ? -1.181 -0.748 18.431 1.00 92.06 310 LEU A CA 1
ATOM 2529 C C . LEU A 1 310 ? -1.278 -0.993 19.939 1.00 92.06 310 LEU A C 1
ATOM 2531 O O . LEU A 1 310 ? -0.802 -2.018 20.396 1.00 92.06 310 LEU A O 1
ATOM 2535 N N . SER A 1 311 ? -1.920 -0.128 20.728 1.00 91.69 311 SER A N 1
ATOM 2536 C CA . SER A 1 311 ? -2.051 -0.335 22.184 1.00 91.69 311 SER A CA 1
ATOM 2537 C C . SER A 1 311 ? -2.980 -1.493 22.572 1.00 91.69 311 SER A C 1
ATOM 2539 O O . SER A 1 311 ? -3.016 -1.911 23.732 1.00 91.69 311 SER A O 1
ATOM 2541 N N . ARG A 1 312 ? -3.753 -2.020 21.616 1.00 89.62 312 ARG A N 1
ATOM 2542 C CA . ARG A 1 312 ? -4.717 -3.090 21.872 1.00 89.62 312 ARG A CA 1
ATOM 2543 C C . ARG A 1 312 ? -4.033 -4.418 22.172 1.00 89.62 312 ARG A C 1
ATOM 2545 O O . ARG A 1 312 ? -2.995 -4.758 21.611 1.00 89.62 312 ARG A O 1
ATOM 2552 N N . SER A 1 313 ? -4.690 -5.223 23.000 1.00 87.94 313 SER A N 1
ATOM 2553 C CA . SER A 1 313 ? -4.204 -6.551 23.386 1.00 87.94 313 SER A CA 1
ATOM 2554 C C . SER A 1 313 ? -4.187 -7.567 22.240 1.00 87.94 313 SER A C 1
ATOM 2556 O O . SER A 1 313 ? -3.424 -8.529 22.300 1.00 87.94 313 SER A O 1
ATOM 2558 N N . ASP A 1 314 ? -5.006 -7.363 21.205 1.00 90.75 314 ASP A N 1
ATOM 2559 C CA . ASP A 1 314 ? -5.037 -8.196 20.001 1.00 90.75 314 ASP A CA 1
ATOM 2560 C C . ASP A 1 314 ? -4.037 -7.752 18.920 1.00 90.75 314 ASP A C 1
ATOM 2562 O O . ASP A 1 314 ? -3.778 -8.514 17.988 1.00 90.75 314 ASP A O 1
ATOM 2566 N N . ALA A 1 315 ? -3.427 -6.572 19.055 1.00 92.19 315 ALA A N 1
ATOM 2567 C CA . ALA A 1 315 ? -2.408 -6.091 18.132 1.00 92.19 315 ALA A CA 1
ATOM 2568 C C . ALA A 1 315 ? -1.045 -6.755 18.380 1.00 92.19 315 ALA A C 1
ATOM 2570 O O . ALA A 1 315 ? -0.648 -7.034 19.516 1.00 92.19 315 ALA A O 1
ATOM 2571 N N . CYS A 1 316 ? -0.297 -6.984 17.303 1.00 90.62 316 CYS A N 1
ATOM 2572 C CA . CYS A 1 316 ? 1.085 -7.424 17.378 1.00 90.62 316 CYS A CA 1
ATOM 2573 C C . CYS A 1 316 ? 1.953 -6.306 17.969 1.00 90.62 316 CYS A C 1
ATOM 2575 O O . CYS A 1 316 ? 2.107 -5.241 17.378 1.00 90.62 316 CYS A O 1
ATOM 2577 N N . GLN A 1 317 ? 2.547 -6.575 19.132 1.00 85.19 317 GLN A N 1
ATOM 2578 C CA . GLN A 1 317 ? 3.457 -5.647 19.817 1.00 85.19 317 GLN A CA 1
ATOM 2579 C C . GLN A 1 317 ? 4.901 -5.730 19.306 1.00 85.19 317 GLN A C 1
ATOM 2581 O O . GLN A 1 317 ? 5.761 -4.946 19.721 1.00 85.19 317 GLN A O 1
ATOM 2586 N N . PHE A 1 318 ? 5.176 -6.711 18.446 1.00 83.94 318 PHE A N 1
ATOM 2587 C CA . PHE A 1 318 ? 6.487 -6.950 17.868 1.00 83.94 318 PHE A CA 1
ATOM 2588 C C . PHE A 1 318 ? 6.588 -6.287 16.502 1.00 83.94 318 PHE A C 1
ATOM 2590 O O . PHE A 1 318 ? 5.623 -6.241 15.739 1.00 83.94 318 PHE A O 1
ATOM 2597 N N . ASN A 1 319 ? 7.790 -5.823 16.181 1.00 85.25 319 ASN A N 1
ATOM 2598 C CA . ASN A 1 319 ? 8.069 -5.301 14.856 1.00 85.25 319 ASN A CA 1
ATOM 2599 C C . ASN A 1 319 ? 8.026 -6.428 13.834 1.00 85.25 319 ASN A C 1
ATOM 2601 O O . ASN A 1 319 ? 8.537 -7.525 14.075 1.00 85.25 319 ASN A O 1
ATOM 2605 N N . ILE A 1 320 ? 7.454 -6.130 12.677 1.00 89.25 320 ILE A N 1
ATOM 2606 C CA . ILE A 1 320 ? 7.372 -7.089 11.586 1.00 89.25 320 ILE A CA 1
ATOM 2607 C C . ILE A 1 320 ? 8.632 -6.992 10.746 1.00 89.25 320 ILE A C 1
ATOM 2609 O O . ILE A 1 320 ? 9.174 -5.907 10.547 1.00 89.25 320 ILE A O 1
ATOM 2613 N N . VAL A 1 321 ? 9.100 -8.140 10.269 1.00 89.31 321 VAL A N 1
ATOM 2614 C CA . VAL A 1 321 ? 10.351 -8.245 9.530 1.00 89.31 321 VAL A CA 1
ATOM 2615 C C . VAL A 1 321 ? 10.089 -8.469 8.047 1.00 89.31 321 VAL A C 1
ATOM 2617 O O . VAL A 1 321 ? 9.466 -9.457 7.673 1.00 89.31 321 VAL A O 1
ATOM 2620 N N . PHE A 1 322 ? 10.649 -7.593 7.216 1.00 87.50 322 PHE A N 1
ATOM 2621 C CA . PHE A 1 322 ? 10.751 -7.747 5.763 1.00 87.50 322 PHE A CA 1
ATOM 2622 C C . PHE A 1 322 ? 12.140 -7.299 5.311 1.00 87.50 322 PHE A C 1
ATOM 2624 O O . PHE A 1 322 ? 12.709 -6.413 5.933 1.00 87.50 322 PHE A O 1
ATOM 2631 N N . ASN A 1 323 ? 12.717 -7.907 4.271 1.00 85.44 323 ASN A N 1
ATOM 2632 C CA . ASN A 1 323 ? 13.996 -7.471 3.679 1.00 85.44 323 ASN A CA 1
ATOM 2633 C C . ASN A 1 323 ? 15.121 -7.188 4.707 1.00 85.44 323 ASN A C 1
ATOM 2635 O O . ASN A 1 323 ? 15.871 -6.227 4.589 1.00 85.44 323 ASN A O 1
ATOM 2639 N N . ASN A 1 324 ? 15.237 -8.021 5.750 1.00 87.69 324 ASN A N 1
ATOM 2640 C CA . ASN A 1 324 ? 16.169 -7.823 6.871 1.00 87.69 324 ASN A CA 1
ATOM 2641 C C . ASN A 1 324 ? 16.029 -6.473 7.607 1.00 87.69 324 ASN A C 1
ATOM 2643 O O . ASN A 1 324 ? 17.004 -5.953 8.153 1.00 87.69 324 ASN A O 1
ATOM 2647 N N . ALA A 1 325 ? 14.821 -5.923 7.672 1.00 89.44 325 ALA A N 1
ATOM 2648 C CA . ALA A 1 325 ? 14.486 -4.701 8.386 1.00 89.44 325 ALA A CA 1
ATOM 2649 C C . ALA A 1 325 ? 13.189 -4.851 9.189 1.00 89.44 325 ALA A C 1
ATOM 2651 O O . ALA A 1 325 ? 12.329 -5.675 8.881 1.00 89.44 325 ALA A O 1
ATOM 2652 N N . TYR A 1 326 ? 13.078 -4.049 10.244 1.00 91.25 326 TYR A N 1
ATOM 2653 C CA . TYR A 1 326 ? 11.909 -3.955 11.103 1.00 91.25 326 TYR A CA 1
ATOM 2654 C C . TYR A 1 326 ? 10.975 -2.847 10.619 1.00 91.25 326 TYR A C 1
ATOM 2656 O O . TYR A 1 326 ? 11.415 -1.728 10.347 1.00 91.25 326 TYR A O 1
ATOM 2664 N N . TYR A 1 327 ? 9.681 -3.151 10.595 1.00 91.81 327 TYR A N 1
ATOM 2665 C CA . TYR A 1 327 ? 8.624 -2.245 10.171 1.00 91.81 327 TYR A CA 1
ATOM 2666 C C . TYR A 1 327 ? 7.513 -2.152 11.214 1.00 91.81 327 TYR A C 1
ATOM 2668 O O . TYR A 1 327 ? 7.125 -3.148 11.835 1.00 91.81 327 TYR A O 1
ATOM 2676 N N . LEU A 1 328 ? 6.962 -0.947 11.339 1.00 92.69 328 LEU A N 1
ATOM 2677 C CA . LEU A 1 328 ? 5.622 -0.726 11.865 1.00 92.69 328 LEU A CA 1
ATOM 2678 C C . LEU A 1 328 ? 4.651 -0.807 10.686 1.00 92.69 328 LEU A C 1
ATOM 2680 O O . LEU A 1 328 ? 4.848 -0.108 9.691 1.00 92.69 328 LEU A O 1
ATOM 2684 N N . ILE A 1 329 ? 3.625 -1.649 10.785 1.00 94.75 329 ILE A N 1
ATOM 2685 C CA . ILE A 1 329 ? 2.659 -1.832 9.699 1.00 94.75 329 ILE A CA 1
ATOM 2686 C C . ILE A 1 329 ? 1.265 -1.566 10.226 1.00 94.75 329 ILE A C 1
ATOM 2688 O O . ILE A 1 329 ? 0.873 -2.124 11.250 1.00 94.75 329 ILE A O 1
ATOM 2692 N N . ILE A 1 330 ? 0.528 -0.707 9.532 1.00 95.50 330 ILE A N 1
ATOM 2693 C CA . ILE A 1 330 ? -0.800 -0.264 9.951 1.00 95.50 330 ILE A CA 1
ATOM 2694 C C . ILE A 1 330 ? -1.732 -0.122 8.754 1.00 95.50 330 ILE A C 1
ATOM 2696 O O . ILE A 1 330 ? -1.289 0.158 7.642 1.00 95.50 330 ILE A O 1
ATOM 2700 N N . ILE A 1 331 ? -3.031 -0.262 9.003 1.00 96.81 331 ILE A N 1
ATOM 2701 C CA . ILE A 1 331 ? -4.083 0.067 8.045 1.00 96.81 331 ILE A CA 1
ATOM 2702 C C . ILE A 1 331 ? -4.897 1.227 8.603 1.00 96.81 331 ILE A C 1
ATOM 2704 O O . ILE A 1 331 ? -5.317 1.213 9.762 1.00 96.81 331 ILE A O 1
ATOM 2708 N N . ARG A 1 332 ? -5.137 2.230 7.767 1.00 95.81 332 ARG A N 1
ATOM 2709 C CA . ARG A 1 332 ? -5.930 3.411 8.112 1.00 95.81 332 ARG A CA 1
ATOM 2710 C C . ARG A 1 332 ? -6.922 3.758 6.999 1.00 95.81 332 ARG A C 1
ATOM 2712 O O . ARG A 1 332 ? -6.787 3.248 5.879 1.00 95.81 332 ARG A O 1
ATOM 2719 N N . PRO A 1 333 ? -7.884 4.658 7.266 1.00 95.25 333 PRO A N 1
ATOM 2720 C CA . PRO A 1 333 ? -8.756 5.177 6.227 1.00 95.25 333 PRO A CA 1
ATOM 2721 C C . PRO A 1 333 ? -7.959 5.819 5.088 1.00 95.25 333 PRO A C 1
ATOM 2723 O O . PRO A 1 333 ? -6.923 6.461 5.300 1.00 95.25 333 PRO A O 1
ATOM 2726 N N . PHE A 1 334 ? -8.474 5.647 3.875 1.00 94.50 334 PHE A N 1
ATOM 2727 C CA . PHE A 1 334 ? -7.966 6.309 2.681 1.00 94.50 334 PHE A CA 1
ATOM 2728 C C . PHE A 1 334 ? -8.213 7.821 2.746 1.00 94.50 334 PHE A C 1
ATOM 2730 O O . PHE A 1 334 ? -9.237 8.259 3.257 1.00 94.50 334 PHE A O 1
ATOM 2737 N N . SER A 1 335 ? -7.305 8.623 2.196 1.00 92.06 335 SER A N 1
ATOM 2738 C CA . SER A 1 335 ? -7.490 10.060 1.973 1.00 92.06 335 SER A CA 1
ATOM 2739 C C . SER A 1 335 ? -7.101 10.405 0.536 1.00 92.06 335 SER A C 1
ATOM 2741 O O . SER A 1 335 ? -6.195 9.791 -0.022 1.00 92.06 335 SER A O 1
ATOM 2743 N N . HIS A 1 336 ? -7.757 11.380 -0.094 1.00 90.88 336 HIS A N 1
ATOM 2744 C CA . HIS A 1 336 ? -7.501 11.698 -1.507 1.00 90.88 336 HIS A CA 1
ATOM 2745 C C . HIS A 1 336 ? -6.050 12.120 -1.784 1.00 90.88 336 HIS A C 1
ATOM 2747 O O . HIS A 1 336 ? -5.525 11.829 -2.858 1.00 90.88 336 HIS A O 1
ATOM 2753 N N . ILE A 1 337 ? -5.371 12.718 -0.799 1.00 89.94 337 ILE A N 1
ATOM 2754 C CA . ILE A 1 337 ? -3.941 13.047 -0.871 1.00 89.94 337 ILE A CA 1
ATOM 2755 C C . ILE A 1 337 ? -3.050 11.802 -1.031 1.00 89.94 337 ILE A C 1
ATOM 2757 O O . ILE A 1 337 ? -1.920 11.916 -1.500 1.00 89.94 337 ILE A O 1
ATOM 2761 N N . ASP A 1 338 ? -3.523 10.606 -0.668 1.00 90.25 338 ASP A N 1
ATOM 2762 C CA . ASP A 1 338 ? -2.741 9.373 -0.804 1.00 90.25 338 ASP A CA 1
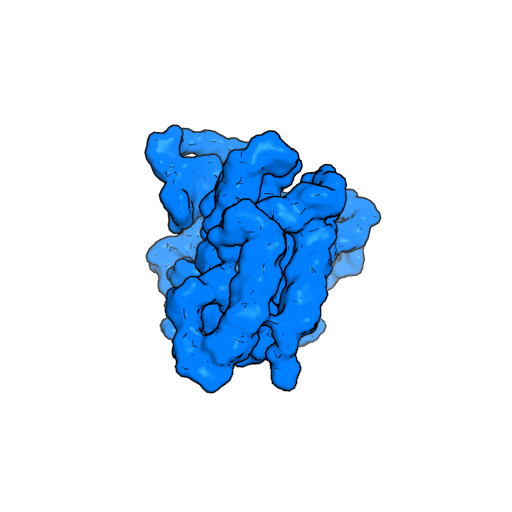ATOM 2763 C C . ASP A 1 338 ? -2.495 9.006 -2.274 1.00 90.25 338 ASP A C 1
ATOM 2765 O O . ASP A 1 338 ? -1.472 8.400 -2.572 1.00 90.25 338 ASP A O 1
ATOM 2769 N N . PHE A 1 339 ? -3.331 9.473 -3.213 1.00 87.25 339 PHE A N 1
ATOM 2770 C CA . PHE A 1 339 ? -3.020 9.368 -4.645 1.00 87.25 339 PHE A CA 1
ATOM 2771 C C . PHE A 1 339 ? -1.783 10.170 -5.057 1.00 87.25 339 PHE A C 1
ATOM 2773 O O . PHE A 1 339 ? -1.209 9.879 -6.102 1.00 87.25 339 PHE A O 1
ATOM 2780 N N . LEU A 1 340 ? -1.395 11.178 -4.269 1.00 78.88 340 LEU A N 1
ATOM 2781 C CA . LEU A 1 340 ? -0.269 12.057 -4.569 1.00 78.88 340 LEU A CA 1
ATOM 2782 C C . LEU A 1 340 ? 1.026 11.621 -3.874 1.00 78.88 340 LEU A C 1
ATOM 2784 O O . LEU A 1 340 ? 2.099 11.806 -4.441 1.00 78.88 340 LEU A O 1
ATOM 2788 N N . LYS A 1 341 ? 0.935 11.028 -2.674 1.00 67.69 341 LYS A N 1
ATOM 2789 C CA . LYS A 1 341 ? 2.090 10.726 -1.802 1.00 67.69 341 LYS A CA 1
ATOM 2790 C C . LYS A 1 341 ? 3.117 9.752 -2.385 1.00 67.69 341 LYS A C 1
ATOM 2792 O O . LYS A 1 341 ? 4.241 9.768 -1.909 1.00 67.69 341 LYS A O 1
ATOM 2797 N N . ASN A 1 342 ? 2.748 8.954 -3.384 1.00 53.06 342 ASN A N 1
ATOM 2798 C CA . ASN A 1 342 ? 3.667 8.035 -4.066 1.00 53.06 342 ASN A CA 1
ATOM 2799 C C . ASN A 1 342 ? 3.917 8.414 -5.535 1.00 53.06 342 ASN A C 1
ATOM 2801 O O . ASN A 1 342 ? 4.313 7.574 -6.339 1.00 53.06 342 ASN A O 1
ATOM 2805 N N . THR A 1 343 ? 3.553 9.637 -5.929 1.00 44.12 343 THR A N 1
ATOM 2806 C CA . THR A 1 343 ? 3.634 10.089 -7.327 1.00 44.12 343 THR A CA 1
ATOM 2807 C C . THR A 1 343 ? 4.471 11.345 -7.529 1.00 44.12 343 THR A C 1
ATOM 2809 O O . THR A 1 343 ? 4.550 11.791 -8.679 1.00 44.12 343 THR A O 1
ATOM 2812 N N . LEU A 1 344 ? 5.026 11.917 -6.453 1.00 34.09 344 LEU A N 1
ATOM 2813 C CA . LEU A 1 344 ? 5.664 13.236 -6.428 1.00 34.09 344 LEU A CA 1
ATOM 2814 C C . LEU A 1 344 ? 7.153 13.157 -6.124 1.00 34.09 344 LEU A C 1
ATOM 2816 O O . LEU A 1 344 ? 7.463 12.839 -4.960 1.00 34.09 344 LEU A O 1
#

Radius of gyration: 24.14 Å; chains: 1; bounding box: 56×44×71 Å

Secondary structure (DSSP, 8-state):
---HHHHHHHHHHHHHHHHHHTT--HHHHHHHIIIIII--SSHHHHHHHHHHHHHHHTTT--TT-TTGGGGGBTTB--HHHHHHHHHHHHHHHHHHHTSTT--S-HHHHHHHHHHHTT-HHHHTTEEE-TT-----EES-SSBSSTTSEEEEEEEETTEEEEEEEEE---SS--HHHHHHHHHHHTPBPS---HHHHHHHHHHHHHHHHHHHHHHHH--TT-S-GGGSBPPEEETTEEEEEEEEEBPTTPPPPTTPPEE-----SSSSPEEEEEEETTEEEEEEEEEEEETTS-PPPPPHHHHHHHHTGGGSTTB--SPEEETTEEEEEEEEE-BTTHHHHTT-

pLDDT: mean 87.58, std 9.48, range [34.09, 97.69]

Foldseek 3Di:
DQALVNLLVLLLVLLQLLCVLQVHDSVVSQALCQCLQQNHRTNVVVSVVSNVVVVVVVVVPCPVRVRSLLSCQVVDPDVVSVVVVVVCLLSSLVSSVVPPSGDDDSLQSSLSVCVSSVNNCVSLQEFEPQVFDWDWAQPDPFFPPSNQWTWTWAAEVNFIKIKIWGFFDDDADDLVNLLVRLCVRRDGDPDPDPSNVVVVVVSVVVSQLVSLLCVLQQPRVDPDQLRGFDFFDDPNTGIWMKMAGFAPVDDHDPPHYYRYGDDRPDQDKDWHWYDHNPFIKIKIWHFQFAAPPPHDDDDPSVVSCCVRNQVDPGHHNAFDDDPRTTTGIMMGGDGNCSSVPSND